Protein AF-A0A7V0JBC1-F1 (afdb_monomer_lite)

Secondary structure (DSSP, 8-state):
-----SS-------TTS-TTSSSS-S-EEEEEETT-PPP-HHHHHHHHHTT-SEEEEEEEETTEEEEEEEEEE--TTSSSSEEEEEEEEGGGHHHHSTTHHHHHHHHHHHHHHHTTTS---TT--SEEEEEEEE-SS-HHHHHHHHHHHHHHHHHTTEEEEEEEEE--SS-BTTTBS-HHHHHHH-

Structure (mmCIF, N/CA/C/O backbone):
data_AF-A0A7V0JBC1-F1
#
_entry.id   AF-A0A7V0JBC1-F1
#
loop_
_atom_site.group_PDB
_atom_site.id
_atom_site.type_symbol
_atom_site.label_atom_id
_atom_site.label_alt_id
_atom_site.label_comp_id
_atom_site.label_asym_id
_atom_site.label_entity_id
_atom_site.label_seq_id
_atom_site.pdbx_PDB_ins_code
_atom_site.Cartn_x
_atom_site.Cartn_y
_atom_site.Cartn_z
_atom_site.occupancy
_atom_site.B_iso_or_equiv
_atom_site.auth_seq_id
_atom_site.auth_comp_id
_atom_site.auth_asym_id
_atom_site.auth_atom_id
_atom_site.pdbx_PDB_model_num
ATOM 1 N N . MET A 1 1 ? -0.491 -15.044 -8.781 1.00 70.69 1 MET A N 1
ATOM 2 C CA . MET A 1 1 ? -0.312 -14.235 -10.004 1.00 70.69 1 MET A CA 1
ATOM 3 C C . MET A 1 1 ? -1.672 -13.691 -10.392 1.00 70.69 1 MET A C 1
ATOM 5 O O . MET A 1 1 ? -2.622 -14.463 -10.393 1.00 70.69 1 MET A O 1
ATOM 9 N N . ILE A 1 2 ? -1.769 -12.387 -10.633 1.00 84.06 2 ILE A N 1
ATOM 10 C CA . ILE A 1 2 ? -3.004 -11.694 -11.023 1.00 84.06 2 ILE A CA 1
ATOM 11 C C . ILE A 1 2 ? -2.783 -11.182 -12.444 1.00 84.06 2 ILE A C 1
ATOM 13 O O . ILE A 1 2 ? -1.675 -10.761 -12.770 1.00 84.06 2 ILE A O 1
ATOM 17 N N . VAL A 1 3 ? -3.812 -11.244 -13.283 1.00 81.12 3 VAL A N 1
ATOM 18 C CA . VAL A 1 3 ? -3.774 -10.700 -14.644 1.00 81.12 3 VAL A CA 1
ATOM 19 C C . VAL A 1 3 ? -4.796 -9.573 -14.717 1.00 81.12 3 VAL A C 1
ATOM 21 O O . VAL A 1 3 ? -5.968 -9.791 -14.414 1.00 81.12 3 VAL A O 1
ATOM 24 N N . GLY A 1 4 ? -4.331 -8.374 -15.058 1.00 78.56 4 GLY A N 1
ATOM 25 C CA . GLY A 1 4 ? -5.175 -7.206 -15.303 1.00 78.56 4 GLY A CA 1
ATOM 26 C C . GLY A 1 4 ? -5.416 -6.959 -16.787 1.00 78.56 4 GLY A C 1
ATOM 27 O O . GLY A 1 4 ? -5.134 -7.809 -17.633 1.00 78.56 4 GLY A O 1
ATOM 28 N N . ASP A 1 5 ? -5.913 -5.769 -17.096 1.00 76.69 5 ASP A N 1
ATOM 29 C CA . ASP A 1 5 ? -6.068 -5.262 -18.454 1.00 76.69 5 ASP A CA 1
ATOM 30 C C . ASP A 1 5 ? -5.172 -4.032 -18.694 1.00 76.69 5 ASP A C 1
ATOM 32 O O . ASP A 1 5 ? -4.327 -3.674 -17.876 1.00 76.69 5 ASP A O 1
ATOM 36 N N . ALA A 1 6 ? -5.334 -3.374 -19.845 1.00 71.06 6 ALA A N 1
ATOM 37 C CA . ALA A 1 6 ? -4.556 -2.183 -20.194 1.00 71.06 6 ALA A CA 1
ATOM 38 C C . ALA A 1 6 ? -4.874 -0.941 -19.333 1.00 71.06 6 ALA A C 1
ATOM 40 O O . ALA A 1 6 ? -4.238 0.097 -19.519 1.00 71.06 6 ALA A O 1
ATOM 41 N N . LYS A 1 7 ? -5.892 -1.008 -18.467 1.00 66.69 7 LYS A N 1
ATOM 42 C CA . LYS A 1 7 ? -6.345 0.082 -17.598 1.00 66.69 7 LYS A CA 1
ATOM 43 C C . LYS A 1 7 ? -5.995 -0.157 -16.134 1.00 66.69 7 LYS A C 1
ATOM 45 O O . LYS A 1 7 ? -5.891 0.821 -15.407 1.00 66.69 7 LYS A O 1
ATOM 50 N N . GLY A 1 8 ? -5.823 -1.405 -15.706 1.00 71.12 8 GLY A N 1
ATOM 51 C CA . GLY A 1 8 ? -5.401 -1.699 -14.345 1.00 71.12 8 GLY A CA 1
ATOM 52 C C . GLY A 1 8 ? -5.463 -3.175 -13.976 1.00 71.12 8 GLY A C 1
ATOM 53 O O . GLY A 1 8 ? -5.809 -4.048 -14.774 1.00 71.12 8 GLY A O 1
ATOM 54 N N . ILE A 1 9 ? -5.123 -3.446 -12.720 1.00 81.25 9 ILE A N 1
ATOM 55 C CA . ILE A 1 9 ? -5.182 -4.772 -12.106 1.00 81.25 9 ILE A CA 1
ATOM 56 C C . ILE A 1 9 ? -6.265 -4.784 -11.027 1.00 81.25 9 ILE A C 1
ATOM 58 O O . ILE A 1 9 ? -6.435 -3.817 -10.294 1.00 81.25 9 ILE A O 1
ATOM 62 N N . PHE A 1 10 ? -7.005 -5.886 -10.918 1.00 82.31 10 PHE A N 1
ATOM 63 C CA . PHE A 1 10 ? -7.928 -6.095 -9.806 1.00 82.31 10 PHE A CA 1
ATOM 64 C C . PHE A 1 10 ? -7.265 -6.988 -8.762 1.00 82.31 10 PHE A C 1
ATOM 66 O O . PHE A 1 10 ? -6.991 -8.160 -9.032 1.00 82.31 10 PHE A O 1
ATOM 73 N N . ILE A 1 11 ? -7.014 -6.444 -7.572 1.00 84.25 11 ILE A N 1
ATOM 74 C CA . ILE A 1 11 ? -6.459 -7.207 -6.454 1.00 84.25 11 ILE A CA 1
ATOM 75 C C . ILE A 1 11 ? -7.626 -7.842 -5.684 1.00 84.25 11 ILE A C 1
ATOM 77 O O . ILE A 1 11 ? -8.435 -7.114 -5.107 1.00 84.25 11 ILE A O 1
ATOM 81 N N . PRO A 1 12 ? -7.759 -9.184 -5.684 1.00 81.88 12 PRO A N 1
ATOM 82 C CA . PRO A 1 12 ? -8.817 -9.852 -4.942 1.00 81.88 12 PRO A CA 1
ATOM 83 C C . PRO A 1 12 ? -8.577 -9.728 -3.437 1.00 81.88 12 PRO A C 1
ATOM 85 O O . PRO A 1 12 ? -7.495 -9.358 -2.979 1.00 81.88 12 PRO A O 1
ATOM 88 N N . GLU A 1 13 ? -9.583 -10.098 -2.652 1.00 81.12 13 GLU A N 1
ATOM 89 C CA . GLU A 1 13 ? -9.461 -10.099 -1.201 1.00 81.12 13 GLU A CA 1
ATOM 90 C C . GLU A 1 13 ? -8.334 -11.034 -0.727 1.00 81.12 13 GLU A C 1
ATOM 92 O O . GLU A 1 13 ? -8.251 -12.205 -1.104 1.00 81.12 13 GLU A O 1
ATOM 97 N N . LEU A 1 14 ? -7.445 -10.502 0.113 1.00 83.31 14 LEU A N 1
ATOM 98 C CA . LEU A 1 14 ? -6.236 -11.181 0.582 1.00 83.31 14 LEU A CA 1
ATOM 99 C C . LEU A 1 14 ? -6.492 -11.857 1.934 1.00 83.31 14 LEU A C 1
ATOM 101 O O . LEU A 1 14 ? -5.860 -11.525 2.934 1.00 83.31 14 LEU A O 1
ATOM 105 N N . THR A 1 15 ? -7.432 -12.803 1.975 1.00 79.94 15 THR A N 1
ATOM 106 C CA . THR A 1 15 ? -7.917 -13.440 3.218 1.00 79.94 15 THR A CA 1
ATOM 107 C C . THR A 1 15 ? -6.817 -14.118 4.043 1.00 79.94 15 THR A C 1
ATOM 109 O O . THR A 1 15 ? -6.848 -14.060 5.270 1.00 79.94 15 THR A O 1
ATOM 112 N N . SER A 1 16 ? -5.791 -14.689 3.402 1.00 82.06 16 SER A N 1
ATOM 113 C CA . SER A 1 16 ? -4.626 -15.272 4.095 1.00 82.06 16 SER A CA 1
ATOM 114 C C . SER A 1 16 ? -3.689 -14.230 4.729 1.00 82.06 16 SER A C 1
ATOM 116 O O . SER A 1 16 ? -2.811 -14.594 5.508 1.00 82.06 16 SER A O 1
ATOM 118 N N . HIS A 1 17 ? -3.860 -12.947 4.395 1.00 82.31 17 HIS A N 1
ATOM 119 C CA . HIS A 1 17 ? -3.046 -11.820 4.859 1.00 82.31 17 HIS A CA 1
ATOM 120 C C . HIS A 1 17 ? -3.957 -10.660 5.317 1.00 82.31 17 HIS A C 1
ATOM 122 O O . HIS A 1 17 ? -4.011 -9.605 4.673 1.00 82.31 17 HIS A O 1
ATOM 128 N N . PRO A 1 18 ? -4.718 -10.837 6.412 1.00 71.94 18 PRO A N 1
ATOM 129 C CA . PRO A 1 18 ? -5.655 -9.824 6.891 1.00 71.94 18 PRO A CA 1
ATOM 130 C C . PRO A 1 18 ? -4.933 -8.547 7.354 1.00 71.94 18 PRO A C 1
ATOM 132 O O . PRO A 1 18 ? -3.800 -8.599 7.840 1.00 71.94 18 PRO A O 1
ATOM 135 N N . LEU A 1 19 ? -5.599 -7.393 7.216 1.00 74.31 19 LEU A N 1
ATOM 136 C CA . LEU A 1 19 ? -5.098 -6.117 7.750 1.00 74.31 19 LEU A CA 1
ATOM 137 C C . LEU A 1 19 ? -5.059 -6.139 9.281 1.00 74.31 19 LEU A C 1
ATOM 139 O O . LEU A 1 19 ? -5.763 -6.907 9.932 1.00 74.31 19 LEU A O 1
ATOM 143 N N . GLY A 1 20 ? -4.226 -5.274 9.861 1.00 69.25 20 GLY A N 1
ATOM 144 C CA . GLY A 1 20 ? -4.220 -5.005 11.301 1.00 69.25 20 GLY A CA 1
ATOM 145 C C . GLY A 1 20 ? -3.514 -6.048 12.170 1.00 69.25 20 GLY A C 1
ATOM 146 O O . GLY A 1 20 ? -3.290 -5.777 13.347 1.00 69.25 20 GLY A O 1
ATOM 147 N N . ARG A 1 21 ? -3.108 -7.207 11.627 1.00 70.50 21 ARG A N 1
ATOM 148 C CA . ARG A 1 21 ? -2.265 -8.187 12.346 1.00 70.50 21 ARG A CA 1
ATOM 149 C C . ARG A 1 21 ? -0.819 -7.709 12.514 1.00 70.50 21 ARG A C 1
ATOM 151 O O . ARG A 1 21 ? -0.162 -8.047 13.495 1.00 70.50 21 ARG A O 1
ATOM 158 N N . LYS A 1 22 ? -0.333 -6.950 11.538 1.00 76.81 22 LYS A N 1
ATOM 159 C CA . LYS A 1 22 ? 0.998 -6.347 11.476 1.00 76.81 22 LYS A CA 1
ATOM 160 C C . LYS A 1 22 ? 0.867 -4.897 11.011 1.00 76.81 22 LYS A C 1
ATOM 162 O O . LYS A 1 22 ? -0.173 -4.515 10.469 1.00 76.81 22 LYS A O 1
ATOM 167 N N . VAL A 1 23 ? 1.919 -4.108 11.220 1.00 83.38 23 VAL A N 1
ATOM 168 C CA . VAL A 1 23 ? 1.944 -2.700 10.803 1.00 83.38 23 VAL A CA 1
ATOM 169 C C . VAL A 1 23 ? 2.079 -2.569 9.282 1.00 83.38 23 VAL A C 1
ATOM 171 O O . VAL A 1 23 ? 1.415 -1.720 8.690 1.00 83.38 23 VAL A O 1
ATOM 174 N N . LEU A 1 24 ? 2.830 -3.462 8.636 1.00 89.38 24 LEU A N 1
ATOM 175 C CA . LEU A 1 24 ? 2.785 -3.710 7.193 1.00 89.38 24 LEU A CA 1
ATOM 176 C C . LEU A 1 24 ? 2.269 -5.132 6.940 1.00 89.38 24 LEU A C 1
ATOM 178 O O . LEU A 1 24 ? 2.389 -6.011 7.793 1.00 89.38 24 LEU A O 1
ATOM 182 N N . ARG A 1 25 ? 1.603 -5.366 5.809 1.00 89.81 25 ARG A N 1
ATOM 183 C CA . ARG A 1 25 ? 0.817 -6.590 5.579 1.00 89.81 25 ARG A CA 1
ATOM 184 C C . ARG A 1 25 ? 1.683 -7.842 5.360 1.00 89.81 25 ARG A C 1
ATOM 186 O O . ARG A 1 25 ? 1.157 -8.955 5.409 1.00 89.81 25 ARG A O 1
ATOM 193 N N . GLY A 1 26 ? 2.990 -7.701 5.158 1.00 89.81 26 GLY A N 1
ATOM 194 C CA . GLY A 1 26 ? 3.897 -8.793 4.802 1.00 89.81 26 GLY A CA 1
ATOM 195 C C . GLY A 1 26 ? 3.815 -9.172 3.322 1.00 89.81 26 GLY A C 1
ATOM 196 O O . GLY A 1 26 ? 4.123 -10.309 2.966 1.00 89.81 26 GLY A O 1
ATOM 197 N N . LEU A 1 27 ? 3.302 -8.274 2.476 1.00 92.94 27 LEU A N 1
ATOM 198 C CA . LEU A 1 27 ? 3.062 -8.519 1.055 1.00 92.94 27 LEU A CA 1
ATOM 199 C C . LEU A 1 27 ? 3.672 -7.417 0.202 1.00 92.94 27 LEU A C 1
ATOM 201 O O . LEU A 1 27 ? 3.578 -6.237 0.527 1.00 92.94 27 LEU A O 1
ATOM 205 N N . ARG A 1 28 ? 4.235 -7.823 -0.935 1.00 93.25 28 ARG A N 1
ATOM 206 C CA . ARG A 1 28 ? 4.827 -6.938 -1.940 1.00 93.25 28 ARG A CA 1
ATOM 207 C C . ARG A 1 28 ? 4.021 -7.068 -3.225 1.00 93.25 28 ARG A C 1
ATOM 209 O O . ARG A 1 28 ? 3.742 -8.188 -3.658 1.00 93.25 28 ARG A O 1
ATOM 216 N N . LEU A 1 29 ? 3.659 -5.945 -3.833 1.00 94.06 29 LEU A N 1
ATOM 217 C CA . LEU A 1 29 ? 3.028 -5.934 -5.150 1.00 94.06 29 LEU A CA 1
ATOM 218 C C . LEU A 1 29 ? 4.085 -5.645 -6.206 1.00 94.06 29 LEU A C 1
ATOM 220 O O . LEU A 1 29 ? 4.744 -4.615 -6.153 1.00 94.06 29 LEU A O 1
ATOM 224 N N . ILE A 1 30 ? 4.230 -6.548 -7.170 1.00 93.12 30 ILE A N 1
ATOM 225 C CA . ILE A 1 30 ? 5.078 -6.344 -8.345 1.00 93.12 30 ILE A CA 1
ATOM 226 C C . ILE A 1 30 ? 4.163 -6.387 -9.560 1.00 93.12 30 ILE A C 1
ATOM 228 O O . ILE A 1 30 ? 3.485 -7.395 -9.777 1.00 93.12 30 ILE A O 1
ATOM 232 N N . HIS A 1 31 ? 4.129 -5.311 -10.338 1.00 92.88 31 HIS A N 1
ATOM 233 C CA . HIS A 1 31 ? 3.334 -5.257 -11.561 1.00 92.88 31 HIS A CA 1
ATOM 234 C C . HIS A 1 31 ? 4.089 -4.583 -12.707 1.00 92.88 31 HIS A C 1
ATOM 236 O O . HIS A 1 31 ? 5.216 -4.105 -12.551 1.00 92.88 31 HIS A O 1
ATOM 242 N N . THR A 1 32 ? 3.456 -4.548 -13.875 1.00 92.12 32 THR A N 1
ATOM 243 C CA . THR A 1 32 ? 4.023 -3.950 -15.082 1.00 92.12 32 THR A CA 1
ATOM 244 C C . THR A 1 32 ? 3.253 -2.719 -15.524 1.00 92.12 32 THR A C 1
ATOM 246 O O . THR A 1 32 ? 2.027 -2.753 -15.604 1.00 92.12 32 THR A O 1
ATOM 249 N N . HIS A 1 33 ? 3.992 -1.693 -15.925 1.00 92.44 33 HIS A N 1
ATOM 250 C CA . HIS A 1 33 ? 3.497 -0.466 -16.539 1.00 92.44 33 HIS A CA 1
ATOM 251 C C . HIS A 1 33 ? 3.762 -0.503 -18.044 1.00 92.44 33 HIS A C 1
ATOM 253 O O . HIS A 1 33 ? 4.910 -0.475 -18.491 1.00 92.44 33 HIS A O 1
ATOM 259 N N . LEU A 1 34 ? 2.705 -0.630 -18.849 1.00 90.19 34 LEU A N 1
ATOM 260 C CA . LEU A 1 34 ? 2.826 -0.989 -20.269 1.00 90.19 34 LEU A CA 1
ATOM 261 C C . LEU A 1 34 ? 3.432 0.121 -21.144 1.00 90.19 34 LEU A C 1
ATOM 263 O O . LEU A 1 34 ? 3.824 -0.153 -22.277 1.00 90.19 34 LEU A O 1
ATOM 267 N N . LYS A 1 35 ? 3.502 1.361 -20.652 1.00 89.69 35 LYS A N 1
ATOM 268 C CA . LYS A 1 35 ? 4.044 2.534 -21.357 1.00 89.69 35 LYS A CA 1
ATOM 269 C C . LYS A 1 35 ? 5.295 3.096 -20.675 1.00 89.69 35 LYS A C 1
ATOM 271 O O . LYS A 1 35 ? 5.670 4.239 -20.942 1.00 89.69 35 LYS A O 1
ATOM 276 N N . ASN A 1 36 ? 5.951 2.306 -19.821 1.00 90.50 36 ASN A N 1
ATOM 277 C CA . ASN A 1 36 ? 7.104 2.732 -19.025 1.00 90.50 36 ASN A CA 1
ATOM 278 C C . ASN A 1 36 ? 6.810 3.974 -18.159 1.00 90.50 36 ASN A C 1
ATOM 280 O O . ASN A 1 36 ? 7.675 4.830 -17.962 1.00 90.50 36 ASN A O 1
ATOM 284 N N . GLU A 1 37 ? 5.568 4.088 -17.690 1.00 90.94 37 GLU A N 1
ATOM 285 C CA . GLU A 1 37 ? 5.098 5.147 -16.811 1.00 90.94 37 GLU A CA 1
ATOM 286 C C . GLU A 1 37 ? 5.623 4.985 -15.375 1.00 90.94 37 GLU A C 1
ATOM 288 O O . GLU A 1 37 ? 5.951 3.886 -14.922 1.00 90.94 37 GLU A O 1
ATOM 293 N N . GLN A 1 38 ? 5.727 6.109 -14.664 1.00 94.00 38 GLN A N 1
ATOM 294 C CA . GLN A 1 38 ? 6.104 6.131 -13.247 1.00 94.00 38 GLN A CA 1
ATOM 295 C C . GLN A 1 38 ? 4.969 5.580 -12.376 1.00 94.00 38 GLN A C 1
ATOM 297 O O . GLN A 1 38 ? 3.845 5.417 -12.853 1.00 94.00 38 GLN A O 1
ATOM 302 N N . ILE A 1 39 ? 5.258 5.365 -11.091 1.00 94.38 39 ILE A N 1
ATOM 303 C CA . ILE A 1 39 ? 4.233 5.087 -10.078 1.00 94.38 39 ILE A CA 1
ATOM 304 C C . ILE A 1 39 ? 3.191 6.212 -10.087 1.00 94.38 39 ILE A C 1
ATOM 306 O O . ILE A 1 39 ? 3.532 7.397 -10.038 1.00 94.38 39 ILE A O 1
ATOM 310 N N . ASN A 1 40 ? 1.925 5.825 -10.197 1.00 88.81 40 ASN A N 1
ATOM 311 C CA . ASN A 1 40 ? 0.772 6.704 -10.328 1.00 88.81 40 ASN A CA 1
ATOM 312 C C . ASN A 1 40 ? -0.074 6.719 -9.035 1.00 88.81 40 ASN A C 1
ATOM 314 O O . ASN A 1 40 ? 0.263 6.102 -8.027 1.00 88.81 40 ASN A O 1
ATOM 318 N N . GLN A 1 41 ? -1.177 7.470 -9.038 1.00 87.81 41 GLN A N 1
ATOM 319 C CA . GLN A 1 41 ? -2.017 7.626 -7.849 1.00 87.81 41 GLN A CA 1
ATOM 320 C C . GLN A 1 41 ? -2.782 6.352 -7.456 1.00 87.81 41 GLN A C 1
ATOM 322 O O . GLN A 1 41 ? -3.039 6.159 -6.266 1.00 87.81 41 GLN A O 1
ATOM 327 N N . ASP A 1 42 ? -3.156 5.505 -8.412 1.00 86.31 42 ASP A N 1
ATOM 328 C CA . ASP A 1 42 ? -3.843 4.241 -8.137 1.00 86.31 42 ASP A CA 1
ATOM 329 C C . ASP A 1 42 ? -2.879 3.268 -7.448 1.00 86.31 42 ASP A C 1
ATOM 331 O O . ASP A 1 42 ? -3.224 2.705 -6.413 1.00 86.31 42 ASP A O 1
ATOM 335 N N . ASP A 1 43 ? -1.626 3.203 -7.904 1.00 91.00 43 ASP A N 1
ATOM 336 C CA . ASP A 1 43 ? -0.560 2.418 -7.266 1.00 91.00 43 ASP A CA 1
ATOM 337 C C . ASP A 1 43 ? -0.360 2.827 -5.800 1.00 91.00 43 ASP A C 1
ATOM 339 O O . ASP A 1 43 ? -0.306 1.997 -4.893 1.00 91.00 43 ASP A O 1
ATOM 343 N N . LEU A 1 44 ? -0.279 4.136 -5.548 1.00 90.69 44 LEU A N 1
ATOM 344 C CA . LEU A 1 44 ? -0.124 4.683 -4.200 1.00 90.69 44 LEU A CA 1
ATOM 345 C C . LEU A 1 44 ? -1.359 4.422 -3.335 1.00 90.69 44 LEU A C 1
ATOM 347 O O . LEU A 1 44 ? -1.240 4.191 -2.132 1.00 90.69 44 LEU A O 1
ATOM 351 N N . THR A 1 45 ? -2.543 4.432 -3.947 1.00 84.38 45 THR A N 1
ATOM 352 C CA . THR A 1 45 ? -3.797 4.096 -3.271 1.00 84.38 45 THR A CA 1
ATOM 353 C C . THR A 1 45 ? -3.801 2.627 -2.857 1.00 84.38 45 THR A C 1
ATOM 355 O O . THR A 1 45 ? -4.102 2.334 -1.701 1.00 84.38 45 THR A O 1
ATOM 358 N N . ASP A 1 46 ? -3.401 1.717 -3.744 1.00 86.94 46 ASP A N 1
ATOM 359 C CA . ASP A 1 46 ? -3.280 0.292 -3.439 1.00 86.94 46 ASP A CA 1
ATOM 360 C C . ASP A 1 46 ? -2.226 0.042 -2.355 1.00 86.94 46 ASP A C 1
ATOM 362 O O . ASP A 1 46 ? -2.504 -0.660 -1.382 1.00 86.94 46 ASP A O 1
ATOM 366 N N . LEU A 1 47 ? -1.048 0.668 -2.462 1.00 91.50 47 LEU A N 1
ATOM 367 C CA . LEU A 1 47 ? 0.016 0.604 -1.455 1.00 91.50 47 LEU A CA 1
ATOM 368 C C . LEU A 1 47 ? -0.504 0.984 -0.062 1.00 91.50 47 LEU A C 1
ATOM 370 O O . LEU A 1 47 ? -0.286 0.243 0.900 1.00 91.50 47 LEU A O 1
ATOM 374 N N . SER A 1 48 ? -1.217 2.109 0.043 1.00 88.25 48 SER A N 1
ATOM 375 C CA . SER A 1 48 ? -1.758 2.610 1.308 1.00 88.25 48 SER A CA 1
ATOM 376 C C . SER A 1 48 ? -2.914 1.766 1.840 1.00 88.25 48 SER A C 1
ATOM 378 O O . SER A 1 48 ? -2.830 1.282 2.968 1.00 88.25 48 SER A O 1
ATOM 380 N N . LEU A 1 49 ? -3.966 1.538 1.047 1.00 84.62 49 LEU A N 1
ATOM 381 C CA . LEU A 1 49 ? -5.170 0.827 1.501 1.00 84.62 49 LEU A CA 1
ATOM 382 C C . LEU A 1 49 ? -4.884 -0.635 1.835 1.00 84.62 49 LEU A C 1
ATOM 384 O O . LEU A 1 49 ? -5.464 -1.203 2.761 1.00 84.62 49 LEU A O 1
ATOM 388 N N . LEU A 1 50 ? -3.983 -1.266 1.082 1.00 88.88 50 LEU A N 1
ATOM 389 C CA . LEU A 1 50 ? -3.602 -2.647 1.327 1.00 88.88 50 LEU A CA 1
ATOM 390 C C . LEU A 1 50 ? -2.454 -2.768 2.332 1.00 88.88 50 LEU A C 1
ATOM 392 O O . LEU A 1 50 ? -2.124 -3.900 2.685 1.00 88.88 50 LEU A O 1
ATOM 396 N N . ARG A 1 51 ? -1.881 -1.648 2.799 1.00 90.69 51 ARG A N 1
ATOM 397 C CA . ARG A 1 51 ? -0.706 -1.576 3.683 1.00 90.69 51 ARG A CA 1
ATOM 398 C C . ARG A 1 51 ? 0.417 -2.518 3.247 1.00 90.69 51 ARG A C 1
ATOM 400 O O . ARG A 1 51 ? 0.951 -3.268 4.064 1.00 90.69 51 ARG A O 1
ATOM 407 N N . LEU A 1 52 ? 0.713 -2.540 1.949 1.00 94.06 52 LEU A N 1
ATOM 408 C CA . LEU A 1 52 ? 1.763 -3.398 1.398 1.00 94.06 52 LEU A CA 1
ATOM 409 C C . LEU A 1 52 ? 3.129 -2.963 1.930 1.00 94.06 52 LEU A C 1
ATOM 411 O O . LEU A 1 52 ? 3.353 -1.782 2.190 1.00 94.06 52 LEU A O 1
ATOM 415 N N . ASP A 1 53 ? 4.049 -3.916 2.040 1.00 95.00 53 ASP A N 1
ATOM 416 C CA . ASP A 1 53 ? 5.430 -3.644 2.440 1.00 95.00 53 ASP A CA 1
ATOM 417 C C . ASP A 1 53 ? 6.100 -2.755 1.388 1.00 95.00 53 ASP A C 1
ATOM 419 O O . ASP A 1 53 ? 6.806 -1.805 1.715 1.00 95.00 53 ASP A O 1
ATOM 423 N N . ALA A 1 54 ? 5.833 -3.052 0.113 1.00 95.56 54 ALA A N 1
ATOM 424 C CA . ALA A 1 54 ? 6.232 -2.232 -1.016 1.00 95.56 54 ALA A CA 1
ATOM 425 C C . ALA A 1 54 ? 5.396 -2.504 -2.270 1.00 95.56 54 ALA A C 1
ATOM 427 O O . ALA A 1 54 ? 4.775 -3.563 -2.428 1.00 95.56 54 ALA A O 1
ATOM 428 N N . LEU A 1 55 ? 5.477 -1.554 -3.196 1.00 95.94 55 LEU A N 1
ATOM 429 C CA . LEU A 1 55 ? 4.999 -1.647 -4.565 1.00 95.94 55 LEU A CA 1
ATOM 430 C C . LEU A 1 55 ? 6.171 -1.447 -5.527 1.00 95.94 55 LEU A C 1
ATOM 432 O O . LEU A 1 55 ? 6.919 -0.482 -5.409 1.00 95.94 55 LEU A O 1
ATOM 436 N N . ILE A 1 56 ? 6.326 -2.357 -6.483 1.00 94.88 56 ILE A N 1
ATOM 437 C CA . ILE A 1 56 ? 7.366 -2.318 -7.509 1.00 94.88 56 ILE A CA 1
ATOM 438 C C . ILE A 1 56 ? 6.690 -2.273 -8.876 1.00 94.88 56 ILE A C 1
ATOM 440 O O . ILE A 1 56 ? 6.004 -3.220 -9.274 1.00 94.88 56 ILE A O 1
ATOM 444 N N . ALA A 1 57 ? 6.919 -1.184 -9.603 1.00 95.06 57 ALA A N 1
ATOM 445 C CA . ALA A 1 57 ? 6.423 -1.006 -10.958 1.00 95.06 57 ALA A CA 1
ATOM 446 C C . ALA A 1 57 ? 7.549 -1.209 -11.970 1.00 95.06 57 ALA A C 1
ATOM 448 O O . ALA A 1 57 ? 8.554 -0.497 -11.946 1.00 95.06 57 ALA A O 1
ATOM 449 N N . ILE A 1 58 ? 7.378 -2.183 -12.866 1.00 94.56 58 ILE A N 1
ATOM 450 C CA . ILE A 1 58 ? 8.314 -2.471 -13.956 1.00 94.56 58 ILE A CA 1
ATOM 451 C C . ILE A 1 58 ? 7.725 -1.916 -15.251 1.00 94.56 58 ILE A C 1
ATOM 453 O O . ILE A 1 58 ? 6.773 -2.457 -15.814 1.00 94.56 58 ILE A O 1
ATOM 457 N N . GLY A 1 59 ? 8.299 -0.826 -15.736 1.00 94.69 59 GLY A N 1
ATOM 458 C CA . GLY A 1 59 ? 7.950 -0.242 -17.016 1.00 94.69 59 GLY A CA 1
ATOM 459 C C . GLY A 1 59 ? 8.339 -1.144 -18.183 1.00 94.69 59 GLY A C 1
ATOM 460 O O . GLY A 1 59 ? 9.383 -1.792 -18.156 1.00 94.69 59 GLY A O 1
ATOM 461 N N . LEU A 1 60 ? 7.515 -1.177 -19.227 1.00 94.19 60 LEU A N 1
ATOM 462 C CA . LEU A 1 60 ? 7.808 -1.864 -20.480 1.00 94.19 60 LEU A CA 1
ATOM 463 C C . LEU A 1 60 ? 8.114 -0.861 -21.588 1.00 94.19 60 LEU A C 1
ATOM 465 O O . LEU A 1 60 ? 7.400 0.122 -21.777 1.00 94.19 60 LEU A O 1
ATOM 469 N N . ARG A 1 61 ? 9.160 -1.143 -22.361 1.00 90.81 61 ARG A N 1
ATOM 470 C CA . ARG A 1 61 ? 9.547 -0.386 -23.549 1.00 90.81 61 ARG A CA 1
ATOM 471 C C . ARG A 1 61 ? 9.875 -1.357 -24.672 1.00 90.81 61 ARG A C 1
ATOM 473 O O . ARG A 1 61 ? 10.743 -2.208 -24.510 1.00 90.81 61 ARG A O 1
ATOM 480 N N . ASP A 1 62 ? 9.166 -1.237 -25.791 1.00 88.06 62 ASP A N 1
ATOM 481 C CA . ASP A 1 62 ? 9.373 -2.064 -26.989 1.00 88.06 62 ASP A CA 1
ATOM 482 C C . ASP A 1 62 ? 9.345 -3.583 -26.703 1.00 88.06 62 ASP A C 1
ATOM 484 O O . ASP A 1 62 ? 10.083 -4.359 -27.298 1.00 88.06 62 ASP A O 1
ATOM 488 N N . GLY A 1 63 ? 8.502 -4.017 -25.754 1.00 86.81 63 GLY A N 1
ATOM 489 C CA . GLY A 1 63 ? 8.387 -5.424 -25.343 1.00 86.81 63 GLY A CA 1
ATOM 490 C C . GLY A 1 63 ? 9.452 -5.904 -24.349 1.00 86.81 63 GLY A C 1
ATOM 491 O O . GLY A 1 63 ? 9.440 -7.071 -23.963 1.00 86.81 63 GLY A O 1
ATOM 492 N N . HIS A 1 64 ? 10.339 -5.018 -23.897 1.00 91.38 64 HIS A N 1
ATOM 493 C CA . HIS A 1 64 ? 11.385 -5.309 -22.920 1.00 91.38 64 HIS A CA 1
ATOM 494 C C . HIS A 1 64 ? 11.162 -4.557 -21.606 1.00 91.38 64 HIS A C 1
ATOM 496 O O . HIS A 1 64 ? 10.517 -3.509 -21.574 1.00 91.38 64 HIS A O 1
ATOM 502 N N . ALA A 1 65 ? 11.722 -5.082 -20.513 1.00 93.38 65 ALA A N 1
ATOM 503 C CA . ALA A 1 65 ? 11.736 -4.386 -19.233 1.00 93.38 65 ALA A CA 1
ATOM 504 C C . ALA A 1 65 ? 12.595 -3.112 -19.326 1.00 93.38 65 ALA A C 1
ATOM 506 O O . ALA A 1 65 ? 13.746 -3.144 -19.766 1.00 93.38 65 ALA A O 1
ATOM 507 N N . GLY A 1 66 ? 11.998 -1.990 -18.942 1.00 94.38 66 GLY A N 1
ATOM 508 C CA . GLY A 1 66 ? 12.563 -0.650 -18.970 1.00 94.38 66 GLY A CA 1
ATOM 509 C C . GLY A 1 66 ? 12.947 -0.174 -17.573 1.00 94.38 66 GLY A C 1
ATOM 510 O O . GLY A 1 66 ? 13.830 -0.741 -16.933 1.00 94.38 66 GLY A O 1
ATOM 511 N N . ASN A 1 67 ? 12.317 0.907 -17.120 1.00 95.56 67 ASN A N 1
ATOM 512 C CA . ASN A 1 67 ? 12.579 1.482 -15.807 1.00 95.56 67 ASN A CA 1
ATOM 513 C C . ASN A 1 67 ? 11.793 0.749 -14.724 1.00 95.56 67 ASN A C 1
ATOM 515 O O . ASN A 1 67 ? 10.632 0.401 -14.911 1.00 95.56 67 ASN A O 1
ATOM 519 N N . ILE A 1 68 ? 12.416 0.590 -13.569 1.00 95.38 68 ILE A N 1
ATOM 520 C CA . ILE A 1 68 ? 11.814 0.074 -12.354 1.00 95.38 68 ILE A CA 1
ATOM 521 C C . ILE A 1 68 ? 11.638 1.239 -11.386 1.00 95.38 68 ILE A C 1
ATOM 523 O O . ILE A 1 68 ? 12.528 2.084 -11.237 1.00 95.38 68 ILE A O 1
ATOM 527 N N . TYR A 1 69 ? 10.496 1.252 -10.720 1.00 95.75 69 TYR A N 1
ATOM 528 C CA . TYR A 1 69 ? 10.186 2.152 -9.625 1.00 95.75 69 TYR A CA 1
ATOM 529 C C . TYR A 1 69 ? 9.806 1.329 -8.403 1.00 95.75 69 TYR A C 1
ATOM 531 O O . TYR A 1 69 ? 9.186 0.273 -8.530 1.00 95.75 69 TYR A O 1
ATOM 539 N N . LEU A 1 70 ? 10.167 1.829 -7.231 1.00 95.19 70 LEU A N 1
ATOM 540 C CA . LEU A 1 70 ? 9.805 1.259 -5.943 1.00 95.19 70 LEU A CA 1
ATOM 541 C C . LEU A 1 70 ? 9.047 2.316 -5.151 1.00 95.19 70 LEU A C 1
ATOM 543 O O . LEU A 1 70 ? 9.466 3.467 -5.127 1.00 95.19 70 LEU A O 1
ATOM 547 N N . ALA A 1 71 ? 7.975 1.926 -4.478 1.00 96.50 71 ALA A N 1
ATOM 548 C CA . ALA A 1 71 ? 7.339 2.736 -3.456 1.00 96.50 71 ALA A CA 1
ATOM 549 C C . ALA A 1 71 ? 7.133 1.933 -2.176 1.00 96.50 71 ALA A C 1
ATOM 551 O O . ALA A 1 71 ? 6.824 0.742 -2.221 1.00 96.50 71 ALA A O 1
ATOM 552 N N . HIS A 1 72 ? 7.267 2.600 -1.036 1.00 96.19 72 HIS A N 1
ATOM 553 C CA . HIS A 1 72 ? 6.944 2.044 0.274 1.00 96.19 72 HIS A CA 1
ATOM 554 C C . HIS A 1 72 ? 6.314 3.113 1.165 1.00 96.19 72 HIS A C 1
ATOM 556 O O . HIS A 1 72 ? 6.467 4.315 0.938 1.00 96.19 72 HIS A O 1
ATOM 562 N N . LEU A 1 73 ? 5.580 2.666 2.183 1.00 94.38 73 LEU A N 1
ATOM 563 C CA . LEU A 1 73 ? 4.983 3.553 3.175 1.00 94.38 73 LEU A CA 1
ATOM 564 C C . LEU A 1 73 ? 6.054 4.108 4.119 1.00 94.38 73 LEU A C 1
ATOM 566 O O . LEU A 1 73 ? 7.058 3.449 4.399 1.00 94.38 73 LEU A O 1
ATOM 570 N N . LEU A 1 74 ? 5.818 5.318 4.621 1.00 92.75 74 LEU A N 1
ATOM 571 C CA . LEU A 1 74 ? 6.641 5.956 5.644 1.00 92.75 74 LEU A CA 1
ATOM 572 C C . LEU A 1 74 ? 5.920 5.972 7.001 1.00 92.75 74 LEU A C 1
ATOM 574 O O . LEU A 1 74 ? 4.684 5.932 7.040 1.00 92.75 74 LEU A O 1
ATOM 578 N N . PRO A 1 75 ? 6.661 6.025 8.123 1.00 87.31 75 PRO A N 1
ATOM 579 C CA . PRO A 1 75 ? 6.063 6.134 9.446 1.00 87.31 75 PRO A CA 1
ATOM 580 C C . PRO A 1 75 ? 5.153 7.354 9.614 1.00 87.31 75 PRO A C 1
ATOM 582 O O . PRO A 1 75 ? 5.288 8.381 8.946 1.00 87.31 75 PRO A O 1
ATOM 585 N N . GLN A 1 76 ? 4.209 7.253 10.553 1.00 80.19 76 GLN A N 1
ATOM 586 C CA . GLN A 1 76 ? 3.374 8.397 10.915 1.00 80.19 76 GLN A CA 1
ATOM 587 C C . GLN A 1 76 ? 4.250 9.548 11.430 1.00 80.19 76 GLN A C 1
ATOM 589 O O . GLN A 1 76 ? 5.161 9.338 12.227 1.00 80.19 76 GLN A O 1
ATOM 594 N N . GLY A 1 77 ? 3.963 10.769 10.973 1.00 75.88 77 GLY A N 1
ATOM 595 C CA . GLY A 1 77 ? 4.764 11.960 11.277 1.00 75.88 77 GLY A CA 1
ATOM 596 C C . GLY A 1 77 ? 5.770 12.341 10.187 1.00 75.88 77 GLY A C 1
ATOM 597 O O . GLY A 1 77 ? 6.310 13.448 10.227 1.00 75.88 77 GLY A O 1
ATOM 598 N N . SER A 1 78 ? 5.979 11.492 9.177 1.00 80.94 78 SER A N 1
ATOM 599 C CA . SER A 1 78 ? 6.711 11.868 7.967 1.00 80.94 78 SER A CA 1
ATOM 600 C C . SER A 1 78 ? 5.969 12.943 7.163 1.00 80.94 78 SER A C 1
ATOM 602 O O . SER A 1 78 ? 4.744 13.060 7.206 1.00 80.94 78 SER A O 1
ATOM 604 N N . LYS A 1 79 ? 6.719 13.747 6.396 1.00 84.12 79 LYS A N 1
ATOM 605 C CA . LYS A 1 79 ? 6.159 14.831 5.563 1.00 84.12 79 LYS A CA 1
ATOM 606 C C . LYS A 1 79 ? 5.213 14.305 4.476 1.00 84.12 79 LYS A C 1
ATOM 608 O O . LYS A 1 79 ? 4.280 15.002 4.082 1.00 84.12 79 LYS A O 1
ATOM 613 N N . THR A 1 80 ? 5.483 13.101 3.982 1.00 85.50 80 THR A N 1
ATOM 614 C CA . THR A 1 80 ? 4.666 12.369 3.013 1.00 85.50 80 THR A CA 1
ATOM 615 C C . THR A 1 80 ? 4.355 10.974 3.559 1.00 85.50 80 THR A C 1
ATOM 617 O O . THR A 1 80 ? 5.143 10.446 4.344 1.00 85.50 80 THR A O 1
ATOM 620 N N . PRO A 1 81 ? 3.224 10.361 3.161 1.00 86.31 81 PRO A N 1
ATOM 621 C CA . PRO A 1 81 ? 2.839 9.031 3.646 1.00 86.31 81 PRO A CA 1
ATOM 622 C C . PRO A 1 81 ? 3.617 7.881 2.984 1.00 86.31 81 PRO A C 1
ATOM 624 O O . PRO A 1 81 ? 3.534 6.740 3.431 1.00 86.31 81 PRO A O 1
ATOM 627 N N . TYR A 1 82 ? 4.361 8.167 1.918 1.00 94.25 82 TYR A N 1
ATOM 628 C CA . TYR A 1 82 ? 5.151 7.204 1.161 1.00 94.25 82 TYR A CA 1
ATOM 629 C C . TYR A 1 82 ? 6.415 7.864 0.605 1.00 94.25 82 TYR A C 1
ATOM 631 O O . TYR A 1 82 ? 6.510 9.096 0.517 1.00 94.25 82 TYR A O 1
ATOM 639 N N . GLU A 1 83 ? 7.347 7.021 0.182 1.00 95.00 83 GLU A N 1
ATOM 640 C CA . GLU A 1 83 ? 8.534 7.372 -0.588 1.00 95.00 83 GLU A CA 1
ATOM 641 C C . GLU A 1 83 ? 8.524 6.615 -1.919 1.00 95.00 83 GLU A C 1
ATOM 643 O O . GLU A 1 83 ? 8.026 5.492 -1.991 1.00 95.00 83 GLU A O 1
ATOM 648 N N . ILE A 1 84 ? 9.036 7.253 -2.975 1.00 95.44 84 ILE A N 1
ATOM 649 C CA . ILE A 1 84 ? 9.197 6.655 -4.303 1.00 95.44 84 ILE A CA 1
ATOM 650 C C . ILE A 1 84 ? 10.673 6.731 -4.683 1.00 95.44 84 ILE A C 1
ATOM 652 O O . ILE A 1 84 ? 11.253 7.817 -4.720 1.00 95.44 84 ILE A O 1
ATOM 656 N N . SER A 1 85 ? 11.260 5.589 -5.024 1.00 93.12 85 SER A N 1
ATOM 657 C CA . SER A 1 85 ? 12.626 5.465 -5.522 1.00 93.12 85 SER A CA 1
ATOM 658 C C . SER A 1 85 ? 12.635 5.089 -7.006 1.00 93.12 85 SER A C 1
ATOM 660 O O . SER A 1 85 ? 11.808 4.306 -7.480 1.00 93.12 85 SER A O 1
ATOM 662 N N . GLY A 1 86 ? 13.607 5.630 -7.742 1.00 91.50 86 GLY A N 1
ATOM 663 C CA . GLY A 1 86 ? 13.795 5.399 -9.175 1.00 91.50 86 GLY A CA 1
ATOM 664 C C . GLY A 1 86 ? 13.733 6.687 -10.010 1.00 91.50 86 GLY A C 1
ATOM 665 O O . GLY A 1 86 ? 13.665 7.783 -9.453 1.00 91.50 86 GLY A O 1
ATOM 666 N N . PRO A 1 87 ? 13.775 6.582 -11.352 1.00 94.31 87 PRO A N 1
ATOM 667 C CA . PRO A 1 87 ? 13.840 5.340 -12.124 1.00 94.31 87 PRO A CA 1
ATOM 668 C C . PRO A 1 87 ? 15.168 4.596 -11.968 1.00 94.31 87 PRO 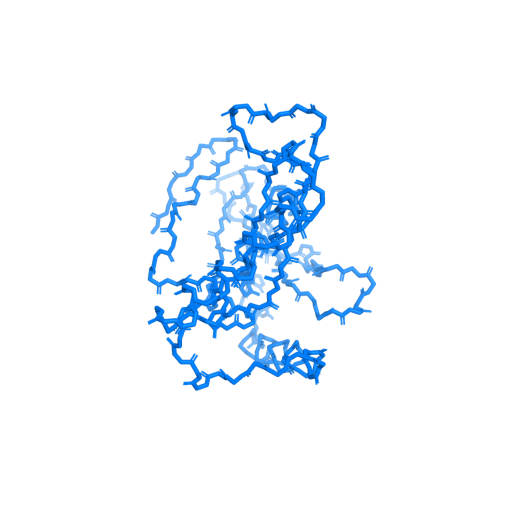A C 1
ATOM 670 O O . PRO A 1 87 ? 16.241 5.190 -12.058 1.00 94.31 87 PRO A O 1
ATOM 673 N N . VAL A 1 88 ? 15.086 3.276 -11.833 1.00 94.25 88 VAL A N 1
ATOM 674 C CA . VAL A 1 88 ? 16.231 2.368 -11.942 1.00 94.25 88 VAL A CA 1
ATOM 675 C C . VAL A 1 88 ? 16.128 1.620 -13.273 1.00 94.25 88 VAL A C 1
ATOM 677 O O . VAL A 1 88 ? 15.129 0.944 -13.500 1.00 94.25 88 VAL A O 1
ATOM 680 N N . PRO A 1 89 ? 17.122 1.687 -14.170 1.00 93.44 89 PRO A N 1
ATOM 681 C CA . PRO A 1 89 ? 17.125 0.850 -15.368 1.00 93.44 89 PRO A CA 1
ATOM 682 C C . PRO A 1 89 ? 17.121 -0.643 -15.004 1.00 93.44 89 PRO A C 1
ATOM 684 O O . PRO A 1 89 ? 17.869 -1.041 -14.111 1.00 93.44 89 PRO A O 1
ATOM 687 N N . TRP A 1 90 ? 16.353 -1.476 -15.717 1.00 90.88 90 TRP A N 1
ATOM 688 C CA . TRP A 1 90 ? 16.251 -2.927 -15.474 1.00 90.88 90 TRP A CA 1
ATOM 689 C C . TRP A 1 90 ? 17.606 -3.626 -15.294 1.00 90.88 90 TRP A C 1
ATOM 691 O O . TRP A 1 90 ? 17.756 -4.506 -14.453 1.00 90.88 90 TRP A O 1
ATOM 701 N N . GLN A 1 91 ? 18.628 -3.188 -16.030 1.00 91.31 91 GLN A N 1
ATOM 702 C CA . GLN A 1 91 ? 19.982 -3.743 -15.973 1.00 91.31 91 GLN A CA 1
ATOM 703 C C . GLN A 1 91 ? 20.660 -3.592 -14.602 1.00 91.31 91 GLN A C 1
ATOM 705 O O . GLN A 1 91 ? 21.666 -4.245 -14.352 1.00 91.31 91 GLN A O 1
ATOM 710 N N . LYS A 1 92 ? 20.150 -2.715 -13.731 1.00 91.00 92 LYS A N 1
ATOM 711 C CA . LYS A 1 92 ? 20.683 -2.448 -12.389 1.00 91.00 92 LYS A CA 1
ATOM 712 C C . LYS A 1 92 ? 19.814 -3.025 -11.268 1.00 91.00 92 LYS A C 1
ATOM 714 O O . LYS A 1 92 ? 20.033 -2.679 -10.109 1.00 91.00 92 LYS A O 1
ATOM 719 N N . ILE A 1 93 ? 18.843 -3.884 -11.595 1.00 86.31 93 ILE A N 1
ATOM 720 C CA . ILE A 1 93 ? 17.886 -4.430 -10.623 1.00 86.31 93 ILE A CA 1
ATOM 721 C C . ILE A 1 93 ? 18.563 -5.120 -9.434 1.00 86.31 93 ILE A C 1
ATOM 723 O O . ILE A 1 93 ? 18.130 -4.923 -8.305 1.00 86.31 93 ILE A O 1
ATOM 727 N N . GLU A 1 94 ? 19.644 -5.865 -9.678 1.00 83.25 94 GLU A N 1
ATOM 728 C CA . GLU A 1 94 ? 20.360 -6.615 -8.638 1.00 83.25 94 GLU A CA 1
ATOM 729 C C . GLU A 1 94 ? 20.908 -5.685 -7.553 1.00 83.25 94 GLU A C 1
ATOM 731 O O . GLU A 1 94 ? 20.710 -5.941 -6.374 1.00 83.25 94 GLU A O 1
ATOM 736 N N . THR A 1 95 ? 21.485 -4.551 -7.958 1.00 83.00 95 THR A N 1
ATOM 737 C CA . THR A 1 95 ? 22.060 -3.553 -7.040 1.00 83.00 95 THR A CA 1
ATOM 738 C C . THR A 1 95 ? 21.026 -2.616 -6.417 1.00 83.00 95 THR A C 1
ATOM 740 O O . THR A 1 95 ? 21.302 -1.938 -5.435 1.00 83.00 95 THR A O 1
ATOM 743 N N . ALA A 1 96 ? 19.837 -2.511 -7.011 1.00 76.75 96 ALA A N 1
ATOM 744 C CA . ALA A 1 96 ? 18.846 -1.517 -6.609 1.00 76.75 96 ALA A CA 1
ATOM 745 C C . ALA A 1 96 ? 18.080 -1.894 -5.335 1.00 76.75 96 ALA A C 1
ATOM 747 O O . ALA A 1 96 ? 17.462 -1.025 -4.723 1.00 76.75 96 ALA A O 1
ATOM 748 N N . PHE A 1 97 ? 18.110 -3.175 -4.953 1.00 79.94 97 PHE A N 1
ATOM 749 C CA . PHE A 1 97 ? 17.298 -3.731 -3.870 1.00 79.94 97 PHE A CA 1
ATOM 750 C C . PHE A 1 97 ? 18.104 -4.606 -2.888 1.00 79.94 97 PHE A C 1
ATOM 752 O O . PHE A 1 97 ? 17.502 -5.407 -2.176 1.00 79.94 97 PHE A O 1
AT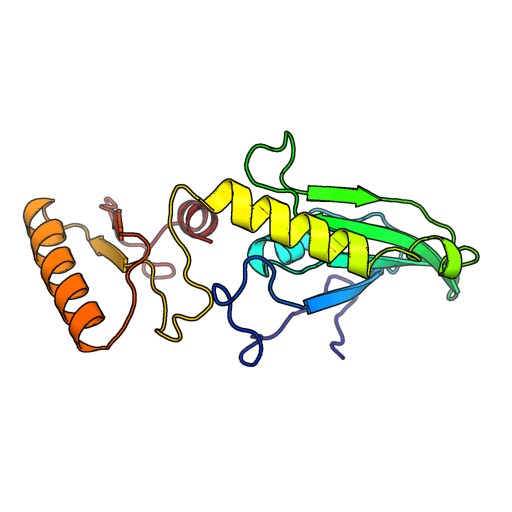OM 759 N N . GLU A 1 98 ? 19.437 -4.468 -2.832 1.00 77.31 98 GLU A N 1
ATOM 760 C CA . GLU A 1 98 ? 20.324 -5.325 -2.012 1.00 77.31 98 GLU A CA 1
ATOM 761 C C . GLU A 1 98 ? 19.961 -5.328 -0.515 1.00 77.31 98 GLU A C 1
ATOM 763 O O . GLU A 1 98 ? 20.034 -6.372 0.128 1.00 77.31 98 GLU A O 1
ATOM 768 N N . ASP A 1 99 ? 19.465 -4.206 0.014 1.00 85.81 99 ASP A N 1
ATOM 769 C CA . ASP A 1 99 ? 19.112 -4.046 1.432 1.00 85.81 99 ASP A CA 1
ATOM 770 C C . ASP A 1 99 ? 17.599 -4.030 1.693 1.00 85.81 99 ASP A C 1
ATOM 772 O O . ASP A 1 99 ? 17.135 -3.511 2.711 1.00 85.81 99 ASP A O 1
ATOM 776 N N . PHE A 1 100 ? 16.795 -4.579 0.780 1.00 89.25 100 PHE A N 1
ATOM 777 C CA . PHE A 1 100 ? 15.338 -4.454 0.856 1.00 89.25 100 PHE A CA 1
ATOM 778 C C . PHE A 1 100 ? 14.746 -5.022 2.157 1.00 89.25 100 PHE A C 1
ATOM 780 O O . PHE A 1 100 ? 13.895 -4.390 2.782 1.00 89.25 100 PHE A O 1
ATOM 787 N N . ASP A 1 101 ? 15.195 -6.197 2.598 1.00 90.62 101 ASP A N 1
ATOM 788 C CA . ASP A 1 101 ? 14.670 -6.804 3.828 1.00 90.62 101 ASP A CA 1
ATOM 789 C C . ASP A 1 101 ? 15.053 -5.981 5.072 1.00 90.62 101 ASP A C 1
ATOM 791 O O . ASP A 1 101 ? 14.239 -5.817 5.983 1.00 90.62 101 ASP A O 1
ATOM 795 N N . THR A 1 102 ? 16.253 -5.393 5.079 1.00 93.88 102 THR A N 1
ATOM 796 C CA . THR A 1 102 ? 16.712 -4.471 6.128 1.00 93.88 102 THR A CA 1
ATOM 797 C C . THR A 1 102 ? 15.889 -3.182 6.137 1.00 93.88 102 THR A C 1
ATOM 799 O O . THR A 1 102 ? 15.500 -2.712 7.209 1.00 93.88 102 THR A O 1
ATOM 802 N N . LEU A 1 103 ? 15.581 -2.629 4.959 1.00 92.69 103 LEU A N 1
ATOM 803 C CA . LEU A 1 103 ? 14.720 -1.456 4.799 1.00 92.69 103 LEU A CA 1
ATOM 804 C C . LEU A 1 103 ? 13.332 -1.706 5.402 1.00 92.69 103 LEU A C 1
ATOM 806 O O . LEU A 1 103 ? 12.896 -0.939 6.260 1.00 92.69 103 LEU A O 1
ATOM 810 N N . ILE A 1 104 ? 12.659 -2.793 5.008 1.00 93.56 104 ILE A N 1
ATOM 811 C CA . ILE A 1 104 ? 11.317 -3.112 5.518 1.00 93.56 104 ILE A CA 1
ATOM 812 C C . ILE A 1 104 ? 11.339 -3.358 7.025 1.00 93.56 104 ILE A C 1
ATOM 814 O O . ILE A 1 104 ? 10.510 -2.795 7.736 1.00 93.56 104 ILE A O 1
ATOM 818 N N . ALA A 1 105 ? 12.304 -4.128 7.536 1.00 93.12 105 ALA A N 1
ATOM 819 C CA . ALA A 1 105 ? 12.422 -4.369 8.973 1.00 93.12 105 ALA A CA 1
ATOM 820 C C . ALA A 1 105 ? 12.617 -3.064 9.766 1.00 93.12 105 ALA A C 1
ATOM 822 O O . ALA A 1 105 ? 12.054 -2.900 10.849 1.00 93.12 105 ALA A O 1
ATOM 823 N N . SER A 1 106 ? 13.389 -2.120 9.224 1.00 92.94 106 SER A N 1
ATOM 824 C CA . SER A 1 106 ? 13.622 -0.816 9.855 1.00 92.94 106 SER A CA 1
ATOM 825 C C . SER A 1 106 ? 12.345 0.029 9.868 1.00 92.94 106 SER A C 1
ATOM 827 O O . SER A 1 106 ? 11.960 0.529 10.924 1.00 92.94 106 SER A O 1
ATOM 829 N N . LEU A 1 107 ? 11.629 0.098 8.740 1.00 92.38 107 LEU A N 1
ATOM 830 C CA . LEU A 1 107 ? 10.338 0.787 8.636 1.00 92.38 107 LEU A CA 1
ATOM 831 C C . LEU A 1 107 ? 9.292 0.190 9.582 1.00 92.38 107 LEU A C 1
ATOM 833 O O . LEU A 1 107 ? 8.605 0.932 10.280 1.00 92.38 107 LEU A O 1
ATOM 837 N N . GLU A 1 108 ? 9.179 -1.138 9.655 1.00 91.06 108 GLU A N 1
ATOM 838 C CA . GLU A 1 108 ? 8.258 -1.793 10.585 1.00 91.06 108 GLU A CA 1
ATOM 839 C C . GLU A 1 108 ? 8.582 -1.437 12.041 1.00 91.06 108 GLU A C 1
ATOM 841 O O . GLU A 1 108 ? 7.666 -1.119 12.801 1.00 91.06 108 GLU A O 1
ATOM 846 N N . ASN A 1 109 ? 9.861 -1.439 12.428 1.00 89.88 109 ASN A N 1
ATOM 847 C CA . ASN A 1 109 ? 10.287 -1.067 13.779 1.00 89.88 109 ASN A CA 1
ATOM 848 C C . ASN A 1 109 ? 9.981 0.404 14.099 1.00 89.88 109 ASN A C 1
ATOM 850 O O . ASN A 1 109 ? 9.493 0.711 15.190 1.00 89.88 109 ASN A O 1
ATOM 854 N N . GLU A 1 110 ? 10.229 1.317 13.160 1.00 88.62 110 GLU A N 1
ATOM 855 C CA . GLU A 1 110 ? 9.905 2.739 13.312 1.00 88.62 110 GLU A CA 1
ATOM 856 C C . GLU A 1 110 ? 8.395 2.968 13.414 1.00 88.62 110 GLU A C 1
ATOM 858 O O . GLU A 1 110 ? 7.937 3.698 14.293 1.00 88.62 110 GLU A O 1
ATOM 863 N N . MET A 1 111 ? 7.599 2.303 12.574 1.00 86.31 111 MET A N 1
ATOM 864 C CA . MET A 1 111 ? 6.142 2.420 12.606 1.00 86.31 111 MET A CA 1
ATOM 865 C C . MET A 1 111 ? 5.539 1.820 13.882 1.00 86.31 111 MET A C 1
ATOM 867 O O . MET A 1 111 ? 4.613 2.404 14.442 1.00 86.31 111 MET A O 1
ATOM 871 N N . GLN A 1 112 ? 6.071 0.694 14.370 1.00 82.12 112 GLN A N 1
ATOM 872 C CA . GLN A 1 112 ? 5.705 0.139 15.678 1.00 82.12 112 GLN A CA 1
ATOM 873 C C . GLN A 1 112 ? 6.066 1.112 16.804 1.00 82.12 112 GLN A C 1
ATOM 875 O O . GLN A 1 112 ? 5.296 1.280 17.748 1.00 82.12 112 GLN A O 1
ATOM 880 N N . SER A 1 113 ? 7.204 1.802 16.673 1.00 69.12 113 SER A N 1
ATOM 881 C CA . SER A 1 113 ? 7.680 2.753 17.675 1.00 69.12 113 SER A CA 1
ATOM 882 C C . SER A 1 113 ? 6.867 4.055 17.708 1.00 69.12 113 SER A C 1
ATOM 884 O O . SER A 1 113 ? 6.551 4.576 18.775 1.00 69.12 113 SER A O 1
ATOM 886 N N . GLY A 1 114 ? 6.452 4.569 16.549 1.00 57.75 114 GLY A N 1
ATOM 887 C CA . GLY A 1 114 ? 5.546 5.720 16.453 1.00 57.75 114 GLY A CA 1
ATOM 888 C C . GLY A 1 114 ? 4.120 5.415 16.928 1.00 57.75 114 GLY A C 1
ATOM 889 O O . GLY A 1 114 ? 3.387 6.321 17.317 1.00 57.75 114 GLY A O 1
ATOM 890 N N . GLN A 1 115 ? 3.737 4.136 16.954 1.00 52.56 115 GLN A N 1
ATOM 891 C CA . GLN A 1 115 ? 2.450 3.661 17.457 1.00 52.56 115 GLN A CA 1
ATOM 892 C C . GLN A 1 115 ? 2.398 3.469 18.985 1.00 52.56 115 GLN A C 1
ATOM 894 O O . GLN A 1 115 ? 1.330 3.145 19.497 1.00 52.56 115 GLN A O 1
ATOM 899 N N . PHE A 1 116 ? 3.472 3.728 19.748 1.00 38.84 116 PHE A N 1
ATOM 900 C CA . PHE A 1 116 ? 3.503 3.577 21.221 1.00 38.84 116 PHE A CA 1
ATOM 901 C C . PHE A 1 116 ? 2.520 4.479 22.014 1.00 38.84 116 PHE A C 1
ATOM 903 O O . PHE A 1 116 ? 2.508 4.428 23.242 1.00 38.84 116 PHE A O 1
ATOM 910 N N . GLY A 1 117 ? 1.652 5.258 21.355 1.00 39.28 117 GLY A N 1
ATOM 911 C CA . GLY A 1 117 ? 0.466 5.879 21.968 1.00 39.28 117 GLY A CA 1
ATOM 912 C C . GLY A 1 117 ? -0.793 4.993 21.988 1.00 39.28 117 GLY A C 1
ATOM 913 O O . GLY A 1 117 ? -1.718 5.265 22.748 1.00 39.28 117 GLY A O 1
ATOM 914 N N . ALA A 1 118 ? -0.828 3.922 21.192 1.00 41.41 118 ALA A N 1
ATOM 915 C CA . ALA A 1 118 ? -1.901 2.934 21.138 1.00 41.41 118 ALA A CA 1
ATOM 916 C C . ALA A 1 118 ? -1.256 1.542 21.140 1.00 41.41 118 ALA A C 1
ATOM 918 O O . ALA A 1 118 ? -0.870 1.019 20.102 1.00 41.41 118 ALA A O 1
ATOM 919 N N . GLY A 1 119 ? -1.043 0.971 22.327 1.00 39.91 119 GLY A N 1
ATOM 920 C CA . GLY A 1 119 ? -0.315 -0.288 22.492 1.00 39.91 119 GLY A CA 1
ATOM 921 C C . GLY A 1 119 ? -0.887 -1.420 21.635 1.00 39.91 119 GLY A C 1
ATOM 922 O O . GLY A 1 119 ? -1.975 -1.923 21.905 1.00 39.91 119 GLY A O 1
ATOM 923 N N . PHE A 1 120 ? -0.133 -1.855 20.626 1.00 52.09 120 PHE A N 1
ATOM 924 C CA . PHE A 1 120 ? -0.458 -3.036 19.835 1.00 52.09 120 PHE A CA 1
ATOM 925 C C . PHE A 1 120 ? 0.387 -4.210 20.326 1.00 52.09 120 PHE A C 1
ATOM 927 O O . PHE A 1 120 ? 1.551 -4.351 19.956 1.00 52.09 120 PHE A O 1
ATOM 934 N N . ASP A 1 121 ? -0.198 -5.076 21.154 1.00 52.41 121 ASP A N 1
ATOM 935 C CA . ASP A 1 121 ? 0.425 -6.363 21.451 1.00 52.41 121 ASP A CA 1
ATOM 936 C C . ASP A 1 121 ? 0.319 -7.257 20.203 1.00 52.41 121 ASP A C 1
ATOM 938 O O . ASP A 1 121 ? -0.760 -7.688 19.788 1.00 52.41 121 ASP A O 1
ATOM 942 N N . THR A 1 122 ? 1.455 -7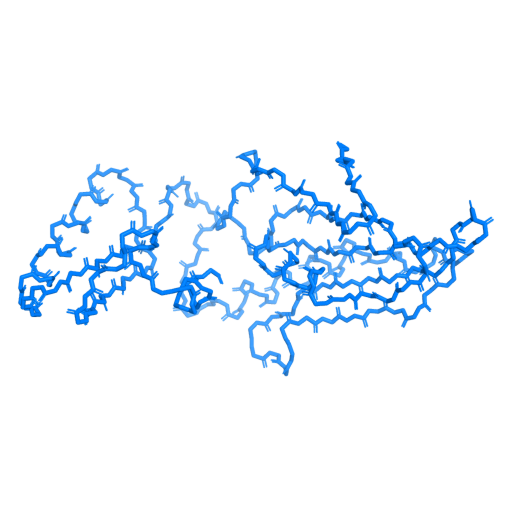.520 19.561 1.00 51.25 122 THR A N 1
ATOM 943 C CA . THR A 1 122 ? 1.557 -8.423 18.404 1.00 51.25 122 THR A CA 1
ATOM 944 C C . THR A 1 122 ? 1.319 -9.890 18.777 1.00 51.25 122 THR A C 1
ATOM 946 O O . THR A 1 122 ? 1.133 -10.723 17.887 1.00 51.25 122 THR A O 1
ATOM 949 N N . LYS A 1 123 ? 1.272 -10.225 20.075 1.00 56.59 123 LYS A N 1
ATOM 950 C CA . LYS A 1 123 ? 0.863 -11.544 20.579 1.00 56.59 123 LYS A CA 1
ATOM 951 C C . LYS A 1 123 ? -0.652 -11.679 20.729 1.00 56.59 123 LYS A C 1
ATOM 953 O O . LYS A 1 123 ? 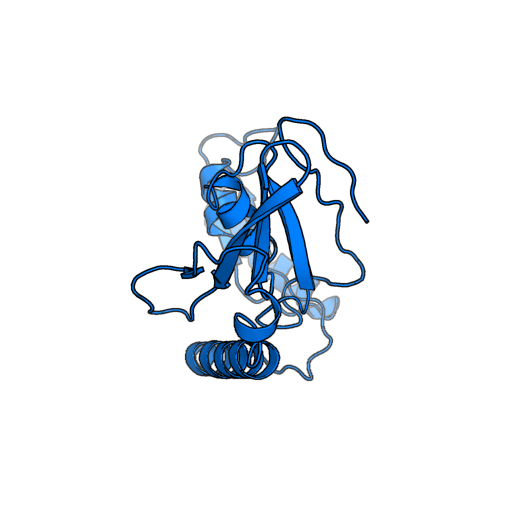-1.135 -12.807 20.847 1.00 56.59 123 LYS A O 1
ATOM 958 N N . ASP A 1 124 ? -1.397 -10.575 20.695 1.00 63.56 124 ASP A N 1
ATOM 959 C CA . ASP A 1 124 ? -2.851 -10.596 20.804 1.00 63.56 124 ASP A CA 1
ATOM 960 C C . ASP A 1 124 ? -3.490 -11.059 19.485 1.00 63.56 124 ASP A C 1
ATOM 962 O O . ASP A 1 124 ? -3.472 -10.351 18.472 1.00 63.56 124 ASP A O 1
ATOM 966 N N . LYS A 1 125 ? -4.035 -12.283 19.512 1.00 64.75 125 LYS A N 1
ATOM 967 C CA . LYS A 1 125 ? -4.665 -12.973 18.374 1.00 64.75 125 LYS A CA 1
ATOM 968 C C . LYS A 1 125 ? -6.147 -12.630 18.186 1.00 64.75 125 LYS A C 1
ATOM 970 O O . LYS A 1 125 ? -6.771 -13.223 17.309 1.00 64.75 125 LYS A O 1
ATOM 975 N N . ARG A 1 126 ? -6.722 -11.752 19.013 1.00 69.38 126 ARG A N 1
ATOM 976 C CA . ARG A 1 126 ? -8.128 -11.342 18.896 1.00 69.38 126 ARG A CA 1
ATOM 977 C C . ARG A 1 126 ? -8.388 -10.641 17.565 1.00 69.38 126 ARG A C 1
ATOM 979 O O . ARG A 1 126 ? -7.527 -9.914 17.063 1.00 69.38 126 ARG A O 1
ATOM 986 N N . GLU A 1 127 ? -9.576 -10.862 17.004 1.00 63.91 127 GLU A N 1
ATOM 987 C CA . GLU A 1 127 ? -10.055 -10.080 15.862 1.00 63.91 127 GLU A CA 1
ATOM 988 C C . GLU A 1 127 ? -10.173 -8.614 16.277 1.00 63.91 127 GLU A C 1
ATOM 990 O O . GLU A 1 127 ? -10.475 -8.315 17.430 1.00 63.91 127 GLU A O 1
ATOM 995 N N . ARG A 1 128 ? -9.877 -7.688 15.366 1.00 71.88 128 ARG A N 1
ATOM 996 C CA . ARG A 1 128 ? -9.802 -6.256 15.670 1.00 71.88 128 ARG A CA 1
ATOM 997 C C . ARG A 1 128 ? -10.828 -5.517 14.835 1.00 71.88 128 ARG A C 1
ATOM 999 O O . ARG A 1 128 ? -10.920 -5.765 13.635 1.00 71.88 128 ARG A O 1
ATOM 1006 N N . ALA A 1 129 ? -11.567 -4.608 15.455 1.00 75.19 129 ALA A N 1
ATOM 1007 C CA . ALA A 1 129 ? -12.627 -3.873 14.782 1.00 75.19 129 ALA A CA 1
ATOM 1008 C C . ALA A 1 129 ? -12.599 -2.388 15.142 1.00 75.19 129 ALA A C 1
ATOM 1010 O O . ALA A 1 129 ? -12.299 -2.008 16.274 1.00 75.19 129 ALA A O 1
ATOM 1011 N N . ILE A 1 130 ? -12.963 -1.557 14.169 1.00 76.75 130 ILE A N 1
ATOM 1012 C CA . ILE A 1 130 ? -13.448 -0.202 14.420 1.00 76.75 130 ILE A CA 1
ATOM 1013 C C . ILE A 1 130 ? -14.969 -0.308 14.446 1.00 76.75 130 ILE A C 1
ATOM 1015 O O . ILE A 1 130 ? -15.573 -0.786 13.484 1.00 76.75 130 ILE A O 1
ATOM 1019 N N . LEU A 1 131 ? -15.590 0.097 15.551 1.00 80.94 131 LEU A N 1
ATOM 1020 C CA . LEU A 1 131 ? -17.044 0.084 15.657 1.00 80.94 131 LEU A CA 1
ATOM 1021 C C . LEU A 1 131 ? -17.607 1.341 15.017 1.00 80.94 131 LEU A C 1
ATOM 1023 O O . LEU A 1 131 ? -17.167 2.452 15.299 1.00 80.94 131 LEU A O 1
ATOM 1027 N N . VAL A 1 132 ? -18.604 1.173 14.159 1.00 83.19 132 VAL A N 1
ATOM 1028 C CA . VAL A 1 132 ? -19.147 2.272 13.372 1.00 83.19 132 VAL A CA 1
ATOM 1029 C C . VAL A 1 132 ? -20.661 2.295 13.516 1.00 83.19 132 VAL A C 1
ATOM 1031 O O . VAL A 1 132 ? -21.340 1.365 13.090 1.00 83.19 132 VAL A O 1
ATOM 1034 N N . ASN A 1 133 ? -21.201 3.373 14.085 1.00 82.56 133 ASN A N 1
ATOM 1035 C CA . ASN A 1 133 ? -22.641 3.608 14.157 1.00 82.56 133 ASN A CA 1
ATOM 1036 C C . ASN A 1 133 ? -23.016 4.775 13.239 1.00 82.56 133 ASN A C 1
ATOM 1038 O O . ASN A 1 133 ? -22.509 5.891 13.384 1.00 82.56 133 ASN A O 1
ATOM 1042 N N . VAL A 1 134 ? -23.907 4.502 12.284 1.00 83.31 134 VAL A N 1
ATOM 1043 C CA . VAL A 1 134 ? -24.454 5.496 11.357 1.00 83.31 134 VAL A CA 1
ATOM 1044 C C . VAL A 1 134 ? -25.964 5.528 11.496 1.00 83.31 134 VAL A C 1
ATOM 1046 O O . VAL A 1 134 ? -26.647 4.580 11.118 1.00 83.31 134 VAL A O 1
ATOM 1049 N N . SER A 1 135 ? -26.506 6.631 11.999 1.00 83.25 135 SER A N 1
ATOM 1050 C CA . SER A 1 135 ? -27.946 6.744 12.236 1.00 83.25 135 SER A CA 1
ATOM 1051 C C . SER A 1 135 ? -28.438 8.184 12.072 1.00 83.25 135 SER A C 1
ATOM 1053 O O . SER A 1 135 ? -27.686 9.139 12.230 1.00 83.25 135 SER A O 1
ATOM 1055 N N . THR A 1 136 ? -29.713 8.372 11.737 1.00 84.81 136 THR A N 1
ATOM 1056 C CA . THR A 1 136 ? -30.374 9.694 11.736 1.00 84.81 136 THR A CA 1
ATOM 1057 C C . THR A 1 136 ? -30.991 10.045 13.095 1.00 84.81 136 THR A C 1
ATOM 1059 O O . THR A 1 136 ? -31.534 11.139 13.246 1.00 84.81 136 THR A O 1
ATOM 1062 N N . GLY A 1 137 ? -30.939 9.117 14.059 1.00 82.25 137 GLY A N 1
ATOM 1063 C CA . GLY A 1 137 ? -31.530 9.228 15.394 1.00 82.25 137 GLY A CA 1
ATOM 1064 C C . GLY A 1 137 ? -30.905 10.317 16.266 1.00 82.25 137 GLY A C 1
ATOM 1065 O O . GLY A 1 137 ? -30.095 11.134 15.809 1.00 82.25 137 GLY A O 1
ATOM 1066 N N . SER A 1 138 ? -31.309 10.373 17.535 1.00 86.94 138 SER A N 1
ATOM 1067 C CA . SER A 1 138 ? -30.698 11.307 18.477 1.00 86.94 138 SER A CA 1
ATOM 1068 C C . SER A 1 138 ? -29.267 10.869 18.811 1.00 86.94 138 SER A C 1
ATOM 1070 O O . SER A 1 138 ? -28.873 9.727 18.584 1.00 86.94 138 SER A O 1
ATOM 1072 N N . LYS A 1 139 ? -28.462 11.800 19.329 1.00 82.38 139 LYS A N 1
ATOM 1073 C CA . LYS A 1 139 ? -27.105 11.479 19.785 1.00 82.38 139 LYS A CA 1
ATOM 1074 C C . LYS A 1 139 ? -27.136 10.456 20.931 1.00 82.38 139 LYS A C 1
ATOM 1076 O O . LYS A 1 139 ? -26.319 9.549 20.939 1.00 82.38 139 LYS A O 1
ATOM 1081 N N . TYR A 1 140 ? -28.107 10.595 21.831 1.00 86.50 140 TYR A N 1
ATOM 1082 C CA . TYR A 1 140 ? -28.282 9.719 22.983 1.00 86.50 140 TYR A CA 1
ATOM 1083 C C . TYR A 1 140 ? -28.532 8.267 22.558 1.00 86.50 140 TYR A C 1
ATOM 1085 O O . TYR A 1 140 ? -27.820 7.375 22.999 1.00 86.50 140 TYR A O 1
ATOM 1093 N N . ASP A 1 141 ? -29.446 8.043 21.609 1.00 86.50 141 ASP A N 1
ATOM 1094 C CA . ASP A 1 141 ? -29.753 6.688 21.124 1.00 86.50 141 ASP A CA 1
ATOM 1095 C C . ASP A 1 141 ? -28.543 6.035 20.432 1.00 86.50 141 ASP A C 1
ATOM 1097 O O . ASP A 1 141 ? -28.360 4.820 20.486 1.00 86.50 141 ASP A O 1
ATOM 1101 N N . GLN A 1 142 ? -27.707 6.837 19.759 1.00 87.31 142 GLN A N 1
ATOM 1102 C CA . GLN A 1 142 ? -26.482 6.345 19.122 1.00 87.31 142 GLN A CA 1
ATOM 1103 C C . GLN A 1 142 ? -25.406 5.958 20.129 1.00 87.31 142 GLN A C 1
ATOM 1105 O O . GLN A 1 142 ? -24.705 4.976 19.898 1.00 87.31 142 GLN A O 1
ATOM 1110 N N . GLU A 1 143 ? -25.253 6.739 21.198 1.00 85.88 143 GLU A N 1
ATOM 1111 C CA . GLU A 1 143 ? -24.313 6.441 22.279 1.00 85.88 143 GLU A CA 1
ATOM 1112 C C . GLU A 1 143 ? -24.732 5.158 23.006 1.00 85.88 143 GLU A C 1
ATOM 1114 O O . GLU A 1 143 ? -23.908 4.258 23.137 1.00 85.88 143 GLU A O 1
ATOM 1119 N N . ASP A 1 144 ? -26.020 5.013 23.330 1.00 89.38 144 ASP A N 1
ATOM 1120 C CA . ASP A 1 144 ? -26.574 3.812 23.974 1.00 89.38 144 ASP A CA 1
ATOM 1121 C C . ASP A 1 144 ? -26.388 2.554 23.101 1.00 89.38 144 ASP A C 1
ATOM 1123 O O . ASP A 1 144 ? -25.834 1.545 23.535 1.00 89.38 144 ASP A O 1
ATOM 1127 N N . SER A 1 145 ? -26.715 2.653 21.806 1.00 88.88 145 SER A N 1
ATOM 1128 C CA . SER A 1 145 ? -26.490 1.560 20.843 1.00 88.88 145 SER A CA 1
ATOM 1129 C C . SER A 1 145 ? -25.002 1.224 20.657 1.00 88.88 145 SER A C 1
ATOM 1131 O O . SER A 1 145 ? -24.645 0.091 20.337 1.00 88.88 145 SER A O 1
ATOM 1133 N N . MET A 1 146 ? -24.115 2.217 20.776 1.00 91.19 146 MET A N 1
ATOM 1134 C CA . MET A 1 146 ? -22.670 2.010 20.663 1.00 91.19 146 MET A CA 1
ATOM 1135 C C . MET A 1 146 ? -22.116 1.298 21.896 1.00 91.19 146 MET A C 1
ATOM 1137 O O . MET A 1 146 ? -21.226 0.461 21.759 1.00 91.19 146 MET A O 1
ATOM 1141 N N . ASP A 1 147 ? -22.637 1.601 23.080 1.00 89.00 147 ASP A N 1
ATOM 1142 C CA . ASP A 1 147 ? -22.243 0.911 24.303 1.00 89.00 147 ASP A CA 1
ATOM 1143 C C . ASP A 1 147 ? -22.691 -0.557 24.276 1.00 89.00 147 ASP A C 1
ATOM 1145 O O . ASP A 1 147 ? -21.876 -1.437 24.553 1.00 89.00 147 ASP A O 1
ATOM 1149 N N . GLU A 1 148 ? -23.897 -0.859 23.782 1.00 90.94 148 GLU A N 1
ATOM 1150 C CA . GLU A 1 148 ? -24.312 -2.246 23.518 1.00 90.94 148 GLU A CA 1
ATOM 1151 C C . GLU A 1 148 ? -23.389 -2.943 22.499 1.00 90.94 148 GLU A C 1
ATOM 1153 O O . GLU A 1 148 ? -22.950 -4.076 22.711 1.00 90.94 148 GLU A O 1
ATOM 1158 N N . LEU A 1 149 ? -23.023 -2.263 21.408 1.00 89.25 149 LEU A N 1
ATOM 1159 C CA . LEU A 1 149 ? -22.136 -2.826 20.386 1.00 89.25 149 LEU A CA 1
ATOM 1160 C C . LEU A 1 149 ? -20.726 -3.131 20.927 1.00 89.25 149 LEU A C 1
ATOM 1162 O O . LEU A 1 149 ? -20.113 -4.120 20.514 1.00 89.25 149 LEU A O 1
ATOM 1166 N N . LYS A 1 150 ? -20.214 -2.322 21.865 1.00 85.31 150 LYS A N 1
ATOM 1167 C CA . LYS A 1 150 ? -18.946 -2.596 22.563 1.00 85.31 150 LYS A CA 1
ATOM 1168 C C . LYS A 1 150 ? -19.040 -3.849 23.428 1.00 85.31 150 LYS A C 1
ATOM 1170 O O . LYS A 1 150 ? -18.124 -4.669 23.384 1.00 85.31 150 LYS A O 1
ATOM 1175 N N . GLU A 1 151 ? -20.133 -4.021 24.167 1.00 87.25 151 GLU A N 1
ATOM 1176 C CA . GLU A 1 151 ? -20.364 -5.221 24.982 1.00 87.25 151 GLU A CA 1
ATOM 1177 C C . GLU A 1 151 ? -20.450 -6.481 24.107 1.00 87.25 151 GLU A C 1
ATOM 1179 O O . GLU A 1 151 ? -19.814 -7.499 24.395 1.00 87.25 151 GLU A O 1
ATOM 1184 N N . LEU A 1 152 ? -21.146 -6.398 22.967 1.00 87.81 152 LEU A N 1
ATOM 1185 C CA . LEU A 1 152 ? -21.212 -7.489 21.992 1.00 87.81 152 LEU A CA 1
ATOM 1186 C C . LEU A 1 152 ? -19.828 -7.843 21.428 1.00 87.81 152 LEU A C 1
ATOM 1188 O O . LEU A 1 152 ? -19.472 -9.025 21.378 1.00 87.81 152 LEU A O 1
ATOM 1192 N N . ALA A 1 153 ? -19.024 -6.843 21.059 1.00 82.62 153 ALA A N 1
ATOM 1193 C CA . ALA A 1 153 ? -17.650 -7.051 20.602 1.00 82.62 153 ALA A CA 1
ATOM 1194 C C . ALA A 1 153 ? -16.784 -7.710 21.690 1.00 82.62 153 ALA A C 1
ATOM 1196 O O . ALA A 1 153 ? -16.086 -8.690 21.415 1.00 82.62 153 ALA A O 1
ATOM 1197 N N . GLY A 1 154 ? -16.896 -7.242 22.938 1.00 79.00 154 GLY A N 1
ATOM 1198 C CA . GLY A 1 154 ? -16.213 -7.825 24.092 1.00 79.00 154 GLY A CA 1
ATOM 1199 C C . GLY A 1 154 ? -16.578 -9.296 24.306 1.00 79.00 154 GLY A C 1
ATOM 1200 O O . GLY A 1 154 ? -15.690 -10.140 24.439 1.00 79.00 154 GLY A O 1
ATOM 1201 N N . SER A 1 155 ? -17.872 -9.629 24.247 1.00 84.62 155 SER A N 1
ATOM 1202 C CA . SER A 1 155 ? -18.364 -11.011 24.373 1.00 84.62 155 SER A CA 1
ATOM 1203 C C . SER A 1 155 ? -17.917 -11.928 23.226 1.00 84.62 155 SER A C 1
ATOM 1205 O O . SER A 1 155 ? -17.748 -13.131 23.420 1.00 84.62 155 SER A O 1
ATOM 1207 N N . SER A 1 156 ? -17.656 -11.351 22.049 1.00 80.81 156 SER A N 1
ATOM 1208 C CA . SER A 1 156 ? -17.182 -12.058 20.853 1.00 80.81 156 SER A CA 1
ATOM 1209 C C . SER A 1 156 ? -15.654 -12.134 20.767 1.00 80.81 156 SER A C 1
ATOM 1211 O O . SER A 1 156 ? -15.117 -12.574 19.753 1.00 80.81 156 SER A O 1
ATOM 1213 N N . ASN A 1 157 ? -14.941 -11.723 21.823 1.00 77.75 157 ASN A N 1
ATOM 1214 C CA . ASN A 1 157 ? -13.480 -11.693 21.873 1.00 77.75 157 ASN A CA 1
ATOM 1215 C C . ASN A 1 157 ? -12.850 -10.817 20.766 1.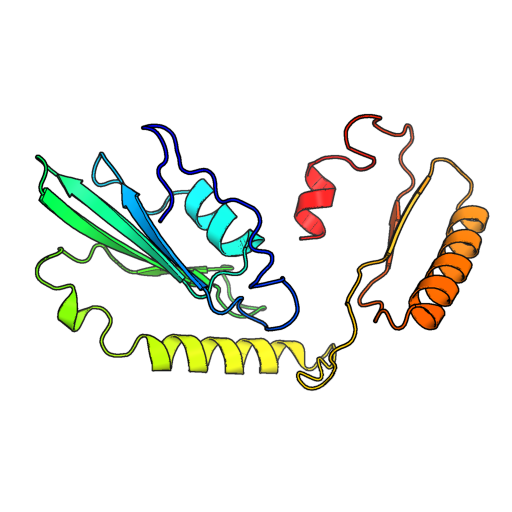00 77.75 157 ASN A C 1
ATOM 1217 O O . ASN A 1 157 ? -11.762 -11.117 20.269 1.00 77.75 157 ASN A O 1
ATOM 1221 N N . VAL A 1 158 ? -13.535 -9.729 20.395 1.00 76.56 158 VAL A N 1
ATOM 1222 C CA . VAL A 1 158 ? -13.079 -8.727 19.424 1.00 76.56 158 VAL A CA 1
ATOM 1223 C C . VAL A 1 158 ? -12.485 -7.531 20.169 1.00 76.56 158 VAL A C 1
ATOM 1225 O O . VAL A 1 158 ? -13.096 -6.974 21.080 1.00 76.56 158 VAL A O 1
ATOM 1228 N N . LEU A 1 159 ? -11.285 -7.112 19.778 1.00 74.75 159 LEU A N 1
ATOM 1229 C CA . LEU A 1 159 ? -10.629 -5.914 20.288 1.00 74.75 159 LEU A CA 1
ATOM 1230 C C . LEU A 1 159 ? -11.128 -4.681 19.523 1.00 74.75 159 LEU A C 1
ATOM 1232 O O . LEU A 1 159 ? -10.846 -4.514 18.334 1.00 74.75 159 LEU A O 1
ATOM 1236 N N . VAL A 1 160 ? -11.843 -3.802 20.222 1.00 74.56 160 VAL A N 1
ATOM 1237 C CA . VAL A 1 160 ? -12.287 -2.514 19.678 1.00 74.56 160 VAL A CA 1
ATOM 1238 C C . VAL A 1 160 ? -11.114 -1.537 19.683 1.00 74.56 160 VAL A C 1
ATOM 1240 O O . VAL A 1 160 ? -10.587 -1.208 20.743 1.00 74.56 160 VAL A O 1
ATOM 1243 N N . LEU A 1 161 ? -10.697 -1.095 18.497 1.00 70.69 161 LEU A N 1
ATOM 1244 C CA . LEU A 1 161 ? -9.572 -0.170 18.321 1.00 70.69 161 LEU A CA 1
ATOM 1245 C C . LEU A 1 161 ? -10.007 1.294 18.348 1.00 70.69 161 LEU A C 1
ATOM 1247 O O . LEU A 1 161 ? -9.266 2.145 18.830 1.00 70.69 161 LEU A O 1
ATOM 1251 N N . ASP A 1 162 ? -11.193 1.573 17.814 1.00 67.81 162 ASP A N 1
ATOM 1252 C CA . ASP A 1 162 ? -11.780 2.907 17.759 1.00 67.81 162 ASP A CA 1
ATOM 1253 C C . ASP A 1 162 ? -13.304 2.805 17.584 1.00 67.81 162 ASP A C 1
ATOM 1255 O O . ASP A 1 162 ? -13.841 1.748 17.226 1.00 67.81 162 ASP A O 1
ATOM 1259 N N . THR A 1 163 ? -14.004 3.910 17.826 1.00 76.50 163 THR A N 1
ATOM 1260 C CA . THR A 1 163 ? -15.447 4.032 17.629 1.00 76.50 163 THR A CA 1
ATOM 1261 C C . THR A 1 163 ? -15.786 5.288 16.841 1.00 76.50 163 THR A C 1
ATOM 1263 O O . THR A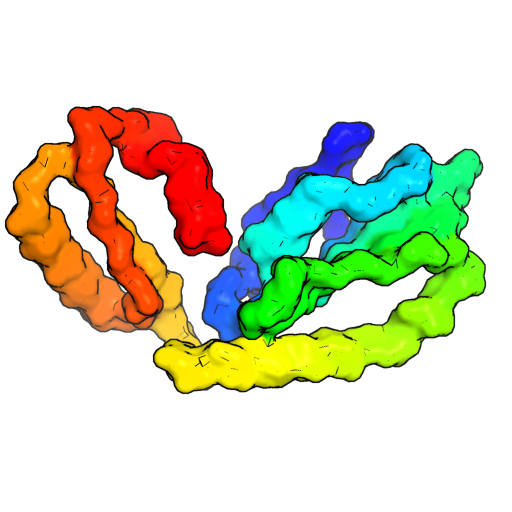 1 163 ? -15.422 6.394 17.235 1.00 76.50 163 THR A O 1
ATOM 1266 N N . VAL A 1 164 ? -16.569 5.141 15.774 1.00 81.88 164 VAL A N 1
ATOM 1267 C CA . VAL A 1 164 ? -17.041 6.255 14.951 1.00 81.88 164 VAL A CA 1
ATOM 1268 C C . VAL A 1 164 ? -18.555 6.370 15.029 1.00 81.88 164 VAL A C 1
ATOM 1270 O O . VAL A 1 164 ? -19.290 5.464 14.641 1.00 81.88 164 VAL A O 1
ATOM 1273 N N . LEU A 1 165 ? -19.019 7.532 15.485 1.00 81.69 165 LEU A N 1
ATOM 1274 C CA . LEU A 1 165 ? -20.426 7.923 15.463 1.00 81.69 165 LEU A CA 1
ATOM 1275 C C . LEU A 1 165 ? -20.661 8.896 14.305 1.00 81.69 165 LEU A C 1
ATOM 1277 O O . LEU A 1 165 ? -20.054 9.969 14.244 1.00 81.69 165 LEU A O 1
ATOM 1281 N N . GLN A 1 166 ? -21.559 8.553 13.381 1.00 78.12 166 GLN A N 1
ATOM 1282 C CA . GLN A 1 166 ? -21.965 9.440 12.297 1.00 78.12 166 GLN A CA 1
ATOM 1283 C C . GLN A 1 166 ? -23.475 9.657 12.278 1.00 78.12 166 GLN A C 1
ATOM 1285 O O . GLN A 1 166 ? -24.279 8.728 12.249 1.00 78.12 166 GLN A O 1
ATOM 1290 N N . ARG A 1 167 ? -23.856 10.932 12.173 1.00 83.12 167 ARG A N 1
ATOM 1291 C CA . ARG A 1 167 ? -25.252 11.358 12.110 1.00 83.12 167 ARG A CA 1
ATOM 1292 C C . ARG A 1 167 ? -25.564 12.105 10.812 1.00 83.12 167 ARG A C 1
ATOM 1294 O O . ARG A 1 167 ? -25.615 13.339 10.815 1.00 83.12 167 ARG A O 1
ATOM 1301 N N . PRO A 1 168 ? -25.682 11.405 9.666 1.00 78.94 168 PRO A N 1
ATOM 1302 C CA . PRO A 1 168 ? -26.017 12.060 8.411 1.00 78.94 168 PRO A CA 1
ATOM 1303 C C . PRO A 1 168 ? -27.466 12.567 8.446 1.00 78.94 168 PRO A C 1
ATOM 1305 O O . PRO A 1 168 ? -28.312 12.017 9.143 1.00 78.94 168 PRO A O 1
ATOM 1308 N N . LYS A 1 169 ? -27.778 13.607 7.660 1.00 75.69 169 LYS A N 1
ATOM 1309 C CA . LYS A 1 169 ? -29.167 14.090 7.505 1.00 75.69 169 LYS A CA 1
ATOM 1310 C C . LYS A 1 169 ? -30.067 13.065 6.802 1.00 75.69 169 LYS A C 1
ATOM 1312 O O . LYS A 1 169 ? -31.269 13.050 7.031 1.00 75.69 169 LYS A O 1
ATOM 1317 N N . GLN A 1 170 ? -29.481 12.232 5.946 1.00 73.50 170 GLN A N 1
ATOM 1318 C CA . GLN A 1 170 ? -30.143 11.145 5.237 1.00 73.50 170 GLN A CA 1
ATOM 1319 C C . GLN A 1 170 ? -29.123 10.026 5.004 1.00 73.50 170 GLN A C 1
ATOM 1321 O O . GLN A 1 170 ? -27.979 10.304 4.638 1.00 73.50 170 GLN A O 1
ATOM 1326 N N . ILE A 1 171 ? -29.520 8.775 5.231 1.00 71.75 171 ILE A N 1
ATOM 1327 C CA . ILE A 1 171 ? -28.654 7.611 5.012 1.00 71.75 171 ILE A CA 1
ATOM 1328 C C . ILE A 1 171 ? -28.579 7.334 3.510 1.00 71.75 171 ILE A C 1
ATOM 1330 O O . ILE A 1 171 ? -29.609 7.228 2.845 1.00 71.75 171 ILE A O 1
ATOM 1334 N N . ASN A 1 172 ? -27.364 7.219 2.968 1.00 61.81 172 ASN A N 1
ATOM 1335 C CA . ASN A 1 172 ? -27.176 6.804 1.582 1.00 61.81 172 ASN A CA 1
ATOM 1336 C C . ASN A 1 172 ? -27.331 5.274 1.497 1.00 61.81 172 ASN A C 1
ATOM 1338 O O . ASN A 1 172 ? -26.479 4.565 2.039 1.00 61.81 172 ASN A O 1
ATOM 1342 N N . PRO A 1 173 ? -28.354 4.747 0.801 1.00 58.69 173 PRO A N 1
ATOM 1343 C CA . PRO A 1 173 ? -28.644 3.313 0.792 1.00 58.69 173 PRO A CA 1
ATOM 1344 C C . PRO A 1 173 ? -27.543 2.470 0.136 1.00 58.69 173 PRO A C 1
ATOM 1346 O O . PRO A 1 173 ? -27.493 1.267 0.359 1.00 58.69 173 PRO A O 1
ATOM 1349 N N . LYS A 1 174 ? -26.653 3.077 -0.662 1.00 53.09 174 LYS A N 1
ATOM 1350 C CA . LYS A 1 174 ? -25.580 2.356 -1.358 1.00 53.09 174 LYS A CA 1
ATOM 1351 C C . LYS A 1 174 ? -24.295 2.219 -0.537 1.00 53.09 174 LYS A C 1
ATOM 1353 O O . LYS A 1 174 ? -23.542 1.284 -0.777 1.00 53.09 174 LYS A O 1
ATOM 1358 N N . TYR A 1 175 ? -24.026 3.138 0.392 1.00 57.53 175 TYR A N 1
ATOM 1359 C CA . TYR A 1 175 ? -22.728 3.191 1.080 1.00 57.53 175 TYR A CA 1
ATOM 1360 C C . TYR A 1 175 ? -22.810 3.315 2.606 1.00 57.53 175 TYR A C 1
ATOM 1362 O O . TYR A 1 175 ? -21.769 3.200 3.241 1.00 57.53 175 TYR A O 1
ATOM 1370 N N . LEU A 1 176 ? -24.003 3.505 3.196 1.00 54.97 176 LEU A N 1
ATOM 1371 C CA . LEU A 1 176 ? -24.256 3.820 4.619 1.00 54.97 176 LEU A CA 1
ATOM 1372 C C . LEU A 1 176 ? -23.554 5.116 5.095 1.00 54.97 176 LEU A C 1
ATOM 1374 O O . LEU A 1 176 ? -24.229 6.018 5.584 1.00 54.97 176 LEU A O 1
ATOM 1378 N N . MET A 1 177 ? -22.251 5.274 4.841 1.00 55.25 177 MET A N 1
ATOM 1379 C CA . MET A 1 177 ? -21.437 6.492 4.910 1.00 55.25 177 MET A CA 1
ATOM 1380 C C . MET A 1 177 ? -21.109 7.060 3.515 1.00 55.25 177 MET A C 1
ATOM 1382 O O . MET A 1 177 ? -21.107 6.351 2.515 1.00 55.25 177 MET A O 1
ATOM 1386 N N . GLY A 1 178 ? -20.793 8.354 3.409 1.00 54.72 178 GLY A N 1
ATOM 1387 C CA . GLY A 1 178 ? -20.285 8.932 2.153 1.00 54.72 178 GLY A CA 1
ATOM 1388 C C . GLY A 1 178 ? -18.874 8.421 1.816 1.00 54.72 178 GLY A C 1
ATOM 1389 O O . GLY A 1 178 ? -18.060 8.262 2.722 1.00 54.72 178 GLY A O 1
ATOM 1390 N N . GLN A 1 179 ? -18.553 8.229 0.525 1.00 51.88 179 GLN A N 1
ATOM 1391 C CA . GLN A 1 179 ? -17.254 7.695 0.058 1.00 51.88 179 GLN A CA 1
ATOM 1392 C C . GLN A 1 179 ? -16.022 8.397 0.660 1.00 51.88 179 GLN A C 1
ATOM 1394 O O . GLN A 1 179 ? -15.010 7.745 0.895 1.00 51.88 179 GLN A O 1
ATOM 1399 N N . GLY A 1 180 ? -16.106 9.706 0.930 1.00 54.25 180 GLY A N 1
ATOM 1400 C CA . GLY A 1 180 ? -15.009 10.468 1.535 1.00 54.25 180 GLY A CA 1
ATOM 1401 C C . GLY A 1 180 ? -14.653 10.022 2.957 1.00 54.25 180 GLY A C 1
ATOM 1402 O O . GLY A 1 180 ? -13.478 9.912 3.267 1.00 54.25 180 GLY A O 1
ATOM 1403 N N . LYS A 1 181 ? -15.647 9.683 3.792 1.00 52.72 181 LYS A N 1
ATOM 1404 C CA . LYS A 1 181 ? -15.416 9.258 5.185 1.00 52.72 181 LYS A CA 1
ATOM 1405 C C . LYS A 1 181 ? -14.934 7.818 5.311 1.00 52.72 181 LYS A C 1
ATOM 1407 O O . LYS A 1 181 ? -14.201 7.502 6.235 1.00 52.72 181 LYS A O 1
ATOM 1412 N N . ILE A 1 182 ? -15.309 6.957 4.367 1.00 55.34 182 ILE A N 1
ATOM 1413 C CA . ILE A 1 182 ? -14.790 5.584 4.313 1.00 55.34 182 ILE A CA 1
ATOM 1414 C C . ILE A 1 182 ? -13.279 5.609 4.054 1.00 55.34 182 ILE A C 1
ATOM 1416 O O . ILE A 1 182 ? -12.551 4.842 4.665 1.00 55.34 182 ILE A O 1
ATOM 1420 N N . LYS A 1 183 ? -12.792 6.535 3.218 1.00 52.09 183 LYS A N 1
ATOM 1421 C CA . LYS A 1 183 ? -11.351 6.724 2.988 1.00 52.09 183 LYS A CA 1
ATOM 1422 C C . LYS A 1 183 ? -10.591 7.300 4.191 1.00 52.09 183 LYS A C 1
ATOM 1424 O O . LYS A 1 183 ? -9.382 7.153 4.228 1.00 52.09 183 LYS A O 1
ATOM 1429 N N . GLU A 1 184 ? -11.264 7.958 5.138 1.00 48.47 184 GLU A N 1
ATOM 1430 C CA . GLU A 1 184 ? -10.644 8.440 6.390 1.00 48.47 184 GLU A CA 1
ATOM 1431 C C . GLU A 1 184 ? -10.540 7.337 7.458 1.00 48.47 184 GLU A C 1
ATOM 1433 O O . GLU A 1 184 ? -9.787 7.479 8.415 1.00 48.47 184 GLU A O 1
ATOM 1438 N N . LEU A 1 185 ? -11.315 6.258 7.304 1.00 47.53 185 LEU A N 1
ATOM 1439 C CA . LEU A 1 185 ? -11.416 5.136 8.240 1.00 47.53 185 LEU A CA 1
ATOM 1440 C C . LEU A 1 185 ? -10.488 3.955 7.905 1.00 47.53 185 LEU A C 1
ATOM 1442 O O . LEU A 1 185 ? -10.350 3.058 8.737 1.00 47.53 185 LEU A O 1
ATOM 1446 N N . VAL A 1 186 ? -9.911 3.929 6.698 1.00 46.00 186 VAL A N 1
ATOM 1447 C CA . VAL A 1 186 ? -9.045 2.849 6.183 1.00 46.00 186 VAL A CA 1
ATOM 1448 C C . VAL A 1 186 ? -7.596 3.305 6.125 1.00 46.00 186 VAL A C 1
ATOM 1450 O O . VAL A 1 186 ? -7.358 4.408 5.588 1.00 46.00 186 VAL A O 1
#

Sequence (186 aa):
MIVGDAKGIFIPELTSHPLGRKVLRGLRLIHTHLKNEQINQDDLTDLSLLRLDALIAIGLRDGHAGNIYLAHLLPQGSKTPYEISGPVPWQKIETAFEDFDTLIASLENEMQSGQFGAGFDTKDKRERAILVNVSTGSKYDQEDSMDELKELAGSSNVLVLDTVLQRPKQINPKYLMGQGKIKELV

Foldseek 3Di:
DWDDDLVDTDDDDPVVQDPPLAQARAAEAEDEDAAQDFDDPVNVVCCVVNSHLKYKYFYDDPNDTAFIKIKGAAAPPDPDRMDIDDRDGPVCVCVPCVCVVVVSVVRRVRNQVSCVVQDDDSPQPAAEDAAEDQEQDDPVVRVVVVVVVVVVCVVVRYHHRYYYYHNDPDQDPVPSDDPVVVVVVD

pLDDT: mean 80.83, std 13.94, range [38.84, 96.5]

Radius of gyration: 20.23 Å; chains: 1; bounding box: 54×30×52 Å